Protein AF-A0A841H442-F1 (afdb_monomer_lite)

Foldseek 3Di:
DDDDDDDDDDDDDDDDDDDDDPPPPPPPDPDPPPVPQFAFWWKWKAFQVVLDIDIATDDDPDHDYQDDPQQKHHHDLAQKHKDWAPWHADQVQQKTKIWIKIWGQWQWKKQDLVPDRNFKKKWFPDDQDFPDFDDHKDWDDFPFFDCDNHPGITIHTQRDIAHNGRMTDIDMTMMNHHPRGRMGMTIIIMGIDTNDPPRGAFWEQQQPDALELCQQVRTPVSHRAAQAHAYEYEPNNVVHANEYPEEGHYAYYRAGAPHEHEPQQYEYEYAAEYHPNDEYDHHEYEHAHQEHEYDHHYEEYEYCHAYEYPYDYDYNYHYHYNYHYHYPSDDDDDDDD

Secondary structure (DSSP, 8-state):
----------------------------------------EEEEEEETTTTEEEEEEE--TT---SB-TTSEE--BTTTEEEEEEEEEEETTTTEEEEEEEEEE-SSS-BSBSSSSB--EEEEEEEEEEEEEESS--EESS-SEEE-SSSTTEEEEEE-SPBPTT-BPPPEEEEEE--TTEEEEEEEEEEEE-BS-SS---SEEB--SS-SBTT-GGGBTTSS---TT-EEEE-GGGTTS--B-SS-EEESEEEE-TT-EEE-TT-EEEESSEEEEEEEEESSEEEE--SSEEEEEEESEEEE-SEEEEEEEEEESS-EEESSEEEE-SS-------

Structure (mmCIF, N/CA/C/O backbone):
data_AF-A0A841H442-F1
#
_entry.id   AF-A0A841H442-F1
#
loop_
_atom_site.group_PDB
_atom_site.id
_atom_site.type_symbol
_atom_site.label_atom_id
_atom_site.label_alt_id
_atom_site.label_comp_id
_atom_site.label_asym_id
_atom_site.label_entity_id
_atom_site.label_seq_id
_atom_site.pdbx_PDB_ins_code
_atom_site.Cartn_x
_atom_site.Cartn_y
_atom_site.Cartn_z
_atom_site.occupancy
_atom_site.B_iso_or_equiv
_atom_site.auth_seq_id
_atom_site.auth_comp_id
_atom_site.auth_asym_id
_atom_site.auth_atom_id
_atom_site.pdbx_PDB_model_num
ATOM 1 N N . MET A 1 1 ? -102.321 7.351 -5.622 1.00 38.47 1 MET A N 1
ATOM 2 C CA . MET A 1 1 ? -102.990 6.807 -6.821 1.00 38.47 1 MET A CA 1
ATOM 3 C C . MET A 1 1 ? -102.137 7.145 -8.035 1.00 38.47 1 MET A C 1
ATOM 5 O O . MET A 1 1 ? -101.801 8.308 -8.175 1.00 38.47 1 MET A O 1
ATOM 9 N N . SER A 1 2 ? -101.805 6.118 -8.832 1.00 39.50 2 SER A N 1
ATOM 10 C CA . SER A 1 2 ? -101.420 6.112 -10.263 1.00 39.50 2 SER A CA 1
ATOM 11 C C . SER A 1 2 ? -100.280 7.013 -10.766 1.00 39.50 2 SER A C 1
ATOM 13 O O . SER A 1 2 ? -100.389 8.228 -10.749 1.00 39.50 2 SER A O 1
ATOM 15 N N . ASN A 1 3 ? -99.176 6.420 -11.247 1.00 35.56 3 ASN A N 1
ATOM 16 C CA . ASN A 1 3 ? -98.879 6.063 -12.664 1.00 35.56 3 ASN A CA 1
ATOM 17 C C . ASN A 1 3 ? -97.806 7.044 -13.196 1.00 35.56 3 ASN A C 1
ATOM 19 O O . ASN A 1 3 ? -97.794 8.186 -12.776 1.00 35.56 3 ASN A O 1
ATOM 23 N N . SER A 1 4 ? -96.877 6.752 -14.108 1.00 41.84 4 SER A N 1
ATOM 24 C CA . SER A 1 4 ? -96.596 5.595 -14.959 1.00 41.84 4 SER A CA 1
ATOM 25 C C . SER A 1 4 ? -95.194 5.766 -15.585 1.00 41.84 4 SER A C 1
ATOM 27 O O . SER A 1 4 ? -94.835 6.844 -16.040 1.00 41.84 4 SER A O 1
ATOM 29 N N . ILE A 1 5 ? -94.461 4.654 -15.630 1.00 50.19 5 ILE A N 1
ATOM 30 C CA . ILE A 1 5 ? -93.538 4.110 -16.652 1.00 50.19 5 ILE A CA 1
ATOM 31 C C . ILE A 1 5 ? -93.482 4.831 -18.029 1.00 50.19 5 ILE A C 1
ATOM 33 O O . ILE A 1 5 ? -94.537 5.056 -18.624 1.00 50.19 5 ILE A O 1
ATOM 37 N N . ARG A 1 6 ? -92.256 5.016 -18.581 1.00 47.97 6 ARG A N 1
ATOM 38 C CA . ARG A 1 6 ? -91.733 4.552 -19.915 1.00 47.97 6 ARG A CA 1
ATOM 39 C C . ARG A 1 6 ? -90.405 5.252 -20.289 1.00 47.97 6 ARG A C 1
ATOM 41 O O . ARG A 1 6 ? -90.356 6.467 -20.381 1.00 47.97 6 ARG A O 1
ATOM 48 N N . THR A 1 7 ? -89.271 4.539 -20.276 1.00 48.31 7 THR A N 1
ATOM 49 C CA . THR A 1 7 ? -88.497 3.976 -21.424 1.00 48.31 7 THR A CA 1
ATOM 50 C C . THR A 1 7 ? -88.058 4.940 -22.530 1.00 48.31 7 THR A C 1
ATOM 52 O O . THR A 1 7 ? -88.896 5.449 -23.266 1.00 48.31 7 THR A O 1
ATOM 55 N N . GLY A 1 8 ? -86.741 4.998 -22.770 1.00 46.81 8 GLY A N 1
ATOM 56 C CA . GLY A 1 8 ? -86.146 5.476 -24.023 1.00 46.81 8 GLY A CA 1
ATOM 57 C C . GLY A 1 8 ? -84.613 5.396 -24.033 1.00 46.81 8 GLY A C 1
ATOM 58 O O . GLY A 1 8 ? -83.953 6.192 -23.381 1.00 46.81 8 GLY A O 1
ATOM 59 N N . ARG A 1 9 ? -84.061 4.409 -24.755 1.00 48.03 9 ARG A N 1
ATOM 60 C CA . ARG A 1 9 ? -82.630 4.226 -25.075 1.00 48.03 9 ARG A CA 1
ATOM 61 C C . ARG A 1 9 ? -82.099 5.369 -25.954 1.00 48.03 9 ARG A C 1
ATOM 63 O O . ARG A 1 9 ? -82.817 5.814 -26.841 1.00 48.03 9 ARG A O 1
ATOM 70 N N . GLY A 1 10 ? -80.810 5.693 -25.839 1.00 40.66 10 GLY A N 1
ATOM 71 C CA . GLY A 1 10 ? -80.093 6.454 -26.867 1.00 40.66 10 GLY A CA 1
ATOM 72 C C . GLY A 1 10 ? -78.639 6.745 -26.504 1.00 40.66 10 GLY A C 1
ATOM 73 O O . GLY A 1 10 ? -78.378 7.520 -25.598 1.00 40.66 10 GLY A O 1
ATOM 74 N N . LEU A 1 11 ? -77.717 6.083 -27.205 1.00 42.78 11 LEU A N 1
ATOM 75 C CA . LEU A 1 11 ? -76.263 6.265 -27.182 1.00 42.78 11 LEU A CA 1
ATOM 76 C C . LEU A 1 11 ? -75.825 7.714 -27.478 1.00 42.78 11 LEU A C 1
ATOM 78 O O . LEU A 1 11 ? -76.439 8.369 -28.313 1.00 42.78 11 LEU A O 1
ATOM 82 N N . GLY A 1 12 ? -74.632 8.081 -26.989 1.00 36.72 12 GLY A N 1
ATOM 83 C CA . GLY A 1 12 ? -73.649 8.744 -27.861 1.00 36.72 12 GLY A CA 1
ATOM 84 C C . GLY A 1 12 ? -73.036 10.058 -27.378 1.00 36.72 12 GLY A C 1
ATOM 85 O O . GLY A 1 12 ? -73.536 11.121 -27.700 1.00 36.72 12 GLY A O 1
ATOM 86 N N . LEU A 1 13 ? -71.894 9.918 -26.699 1.00 40.97 13 LEU A N 1
ATOM 87 C CA . LEU A 1 13 ? -70.640 10.677 -26.840 1.00 40.97 13 LEU A CA 1
ATOM 88 C C . LEU A 1 13 ? -70.603 12.228 -26.909 1.00 40.97 13 LEU A C 1
ATOM 90 O O . LEU A 1 13 ? -71.078 12.855 -27.846 1.00 40.97 13 LEU A O 1
ATOM 94 N N . LEU A 1 14 ? -69.720 12.734 -26.033 1.00 44.50 14 LEU A N 1
ATOM 95 C CA . LEU A 1 14 ? -68.746 13.825 -26.208 1.00 44.50 14 LEU A CA 1
ATOM 96 C C . LEU A 1 14 ? -69.222 15.289 -26.128 1.00 44.50 14 LEU A C 1
ATOM 98 O O . LEU A 1 14 ? -69.780 15.836 -27.070 1.00 44.50 14 LEU A O 1
ATOM 102 N N . ALA A 1 15 ? -68.786 15.978 -25.068 1.00 43.44 15 ALA A N 1
ATOM 103 C CA . ALA A 1 15 ? -68.313 17.359 -25.168 1.00 43.44 15 ALA A CA 1
ATOM 104 C C . ALA A 1 15 ? -67.305 17.656 -24.045 1.00 43.44 15 ALA A C 1
ATOM 106 O O . ALA A 1 15 ? -67.636 17.691 -22.862 1.00 43.44 15 ALA A O 1
ATOM 107 N N . LEU A 1 16 ? -66.057 17.826 -24.473 1.00 47.78 16 LEU A N 1
ATOM 108 C CA . LEU A 1 16 ? -64.901 18.310 -23.730 1.00 47.78 16 LEU A CA 1
ATOM 109 C C . LEU A 1 16 ? -65.166 19.759 -23.275 1.00 47.78 16 LEU A C 1
ATOM 111 O O . LEU A 1 16 ? -65.460 20.608 -24.115 1.00 47.78 16 LEU A O 1
ATOM 115 N N . VAL A 1 17 ? -65.015 20.061 -21.984 1.00 53.03 17 VAL A N 1
ATOM 116 C CA . VAL A 1 17 ? -64.913 21.443 -21.485 1.00 53.03 17 VAL A CA 1
ATOM 117 C C . VAL A 1 17 ? -63.547 21.614 -20.834 1.00 53.03 17 VAL A C 1
ATOM 119 O O . VAL A 1 17 ? -63.216 20.951 -19.854 1.00 53.03 17 VAL A O 1
ATOM 122 N N . LEU A 1 18 ? -62.754 22.497 -21.442 1.00 50.50 18 LEU A N 1
ATOM 123 C CA . LEU A 1 18 ? -61.465 22.978 -20.967 1.00 50.50 18 LEU A CA 1
ATOM 124 C C . LEU A 1 18 ? -61.655 23.799 -19.686 1.00 50.50 18 LEU A C 1
ATOM 126 O O . LEU A 1 18 ? -62.231 24.884 -19.728 1.00 50.50 18 LEU A O 1
ATOM 130 N N . ALA A 1 19 ? -61.113 23.315 -18.573 1.00 53.06 19 ALA A N 1
ATOM 131 C CA . ALA A 1 19 ? -60.762 24.153 -17.436 1.00 53.06 19 ALA A CA 1
ATOM 132 C C . ALA A 1 19 ? -59.240 24.334 -17.455 1.00 53.06 19 ALA A C 1
ATOM 134 O O . ALA A 1 19 ? -58.488 23.385 -17.233 1.00 53.06 19 ALA A O 1
ATOM 135 N N . GLY A 1 20 ? -58.795 25.546 -17.787 1.00 53.94 20 GLY A N 1
ATOM 136 C CA . GLY A 1 20 ? -57.399 25.945 -17.679 1.00 53.94 20 GLY A CA 1
ATOM 137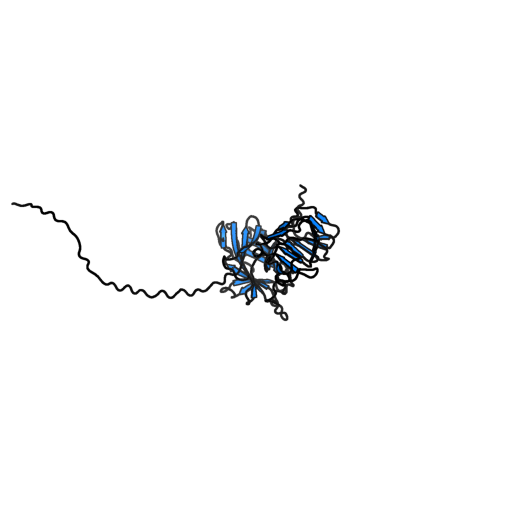 C C . GLY A 1 20 ? -56.993 26.008 -16.211 1.00 53.94 20 GLY A C 1
ATOM 138 O O . GLY A 1 20 ? -57.432 26.895 -15.485 1.00 53.94 20 GLY A O 1
ATOM 139 N N . ALA A 1 21 ? -56.155 25.067 -15.790 1.00 46.34 21 ALA A N 1
ATOM 140 C CA . ALA A 1 21 ? -55.343 25.203 -14.595 1.00 46.34 21 ALA A CA 1
ATOM 141 C C . ALA A 1 21 ? -53.936 25.597 -15.051 1.00 46.34 21 ALA A C 1
ATOM 143 O O . ALA A 1 21 ? -53.282 24.851 -15.780 1.00 46.34 21 ALA A O 1
ATOM 144 N N . CYS A 1 22 ? -53.493 26.785 -14.648 1.00 47.94 22 CYS A N 1
ATOM 145 C CA . CYS A 1 22 ? -52.101 27.191 -14.746 1.00 47.94 22 CYS A CA 1
ATOM 146 C C . CYS A 1 22 ? -51.268 26.219 -13.902 1.00 47.94 22 CYS A C 1
ATOM 148 O O . CYS A 1 22 ? -51.239 26.329 -12.679 1.00 47.94 22 CYS A O 1
ATOM 150 N N . THR A 1 23 ? -50.613 25.246 -14.532 1.00 44.91 23 THR A N 1
ATOM 151 C CA . THR A 1 23 ? -49.472 24.591 -13.901 1.00 44.91 23 THR A CA 1
ATOM 152 C C . THR A 1 23 ? -48.304 25.543 -14.063 1.00 44.91 23 THR A C 1
ATOM 154 O O . THR A 1 23 ? -47.750 25.678 -15.154 1.00 44.91 23 THR A O 1
ATOM 157 N N . ASP A 1 24 ? -47.989 26.244 -12.982 1.00 40.72 24 ASP A N 1
ATOM 158 C CA . ASP A 1 24 ? -46.757 27.003 -12.830 1.00 40.72 24 ASP A CA 1
ATOM 159 C C . ASP A 1 24 ? -45.604 25.989 -12.838 1.00 40.72 24 ASP A C 1
ATOM 161 O O . ASP A 1 24 ? -45.204 25.422 -11.821 1.00 40.72 24 ASP A O 1
ATOM 165 N N . SER A 1 25 ? -45.167 25.616 -14.039 1.00 44.09 25 SER A N 1
ATOM 166 C CA . SER A 1 25 ? -43.953 24.842 -14.234 1.00 44.09 25 SER A CA 1
ATOM 167 C C . SER A 1 25 ? -42.798 25.812 -14.066 1.00 44.09 25 SER A C 1
ATOM 169 O O . SER A 1 25 ? -42.278 26.339 -15.048 1.00 44.09 25 SER A O 1
ATOM 171 N N . SER A 1 26 ? -42.404 26.058 -12.816 1.00 47.28 26 SER A N 1
ATOM 172 C CA . SER A 1 26 ? -41.078 26.599 -12.539 1.00 47.28 26 SER A CA 1
ATOM 173 C C . SER A 1 26 ? -40.082 25.747 -13.326 1.00 47.28 26 SER A C 1
ATOM 175 O O . SER A 1 26 ? -40.067 24.526 -13.127 1.00 47.28 26 SER A O 1
ATOM 177 N N . PRO A 1 27 ? -39.286 26.320 -14.247 1.00 45.12 27 PRO A N 1
ATOM 178 C CA . PRO A 1 27 ? -38.217 25.562 -14.862 1.00 45.12 27 PRO A CA 1
ATOM 179 C C . PRO A 1 27 ? -37.335 25.074 -13.718 1.00 45.12 27 PRO A C 1
ATOM 181 O O . PRO A 1 27 ? -36.803 25.879 -12.951 1.00 45.12 27 PRO A O 1
ATOM 184 N N . LEU A 1 28 ? -37.247 23.751 -13.559 1.00 38.50 28 LEU A N 1
ATOM 185 C CA . LEU A 1 28 ? -36.226 23.138 -12.729 1.00 38.50 28 LEU A CA 1
ATOM 186 C C . LEU A 1 28 ? -34.908 23.688 -13.261 1.00 38.50 28 LEU A C 1
ATOM 188 O O . LEU A 1 28 ? -34.485 23.340 -14.365 1.00 38.50 28 LEU A O 1
ATOM 192 N N . LEU A 1 29 ? -34.302 24.606 -12.505 1.00 38.56 29 LEU A N 1
ATOM 193 C CA . LEU A 1 29 ? -32.900 24.926 -12.692 1.00 38.56 29 LEU A CA 1
ATOM 194 C C . LEU A 1 29 ? -32.177 23.576 -12.719 1.00 38.56 29 LEU A C 1
ATOM 196 O O . LEU A 1 29 ? -32.479 22.739 -11.856 1.00 38.56 29 LEU A O 1
ATOM 200 N N . PRO A 1 30 ? -31.287 23.319 -13.694 1.00 39.56 30 PRO A N 1
ATOM 201 C CA . PRO A 1 30 ? -30.420 22.163 -13.589 1.00 39.56 30 PRO A CA 1
ATOM 202 C C . PRO A 1 30 ? -29.805 22.224 -12.195 1.00 39.56 30 PRO A C 1
ATOM 204 O O . PRO A 1 30 ? -29.267 23.261 -11.791 1.00 39.56 30 PRO A O 1
ATOM 207 N N . SER A 1 31 ? -30.000 21.145 -11.430 1.00 39.16 31 SER A N 1
ATOM 208 C CA . SER A 1 31 ? -29.288 20.949 -10.174 1.00 39.16 31 SER A CA 1
ATOM 209 C C . SER A 1 31 ? -27.832 21.309 -10.458 1.00 39.16 31 SER A C 1
ATOM 211 O O . SER A 1 31 ? -27.344 20.896 -11.516 1.00 39.16 31 SER A O 1
ATOM 213 N N . PRO A 1 32 ? -27.160 22.128 -9.627 1.00 36.34 32 PRO A N 1
ATOM 214 C CA . PRO A 1 32 ? -25.740 22.324 -9.819 1.00 36.34 32 PRO A CA 1
ATOM 215 C C . PRO A 1 32 ? -25.147 20.921 -9.810 1.00 36.34 32 PRO A C 1
ATOM 217 O O . PRO A 1 32 ? -25.186 20.238 -8.787 1.00 36.34 32 PRO A O 1
ATOM 220 N N . GLU A 1 33 ? -24.672 20.471 -10.969 1.00 42.16 33 GLU A N 1
ATOM 221 C CA . GLU A 1 33 ? -23.759 19.353 -11.074 1.00 42.16 33 GLU A CA 1
ATOM 222 C C . GLU A 1 33 ? -22.501 19.812 -10.337 1.00 42.16 33 GLU A C 1
ATOM 224 O O . GLU A 1 33 ? -21.507 20.236 -10.920 1.00 42.16 33 GLU A O 1
ATOM 229 N N . GLY A 1 34 ? -22.566 19.782 -9.005 1.00 33.62 34 GLY A N 1
ATOM 230 C CA . GLY A 1 34 ? -21.415 19.547 -8.175 1.00 33.62 34 GLY A CA 1
ATOM 231 C C . GLY A 1 34 ? -20.970 18.156 -8.564 1.00 33.62 34 GLY A C 1
ATOM 232 O O . GLY A 1 34 ? -21.398 17.172 -7.963 1.00 33.62 34 GLY A O 1
ATOM 233 N N . GLY A 1 35 ? -20.185 18.084 -9.640 1.00 32.91 35 GLY A N 1
ATOM 234 C CA . GLY A 1 35 ? -19.364 16.934 -9.932 1.00 32.91 35 GLY A CA 1
ATOM 235 C C . GLY A 1 35 ? -18.554 16.706 -8.673 1.00 32.91 35 GLY A C 1
ATOM 236 O O . GLY A 1 35 ? -17.595 17.422 -8.401 1.00 32.91 35 GLY A O 1
ATOM 237 N N . THR A 1 36 ? -19.012 15.778 -7.843 1.00 37.97 36 THR A N 1
ATOM 238 C CA . THR A 1 36 ? -18.209 15.241 -6.764 1.00 37.97 36 THR A CA 1
ATOM 239 C C . THR A 1 36 ? -17.099 14.515 -7.490 1.00 37.97 36 THR A C 1
ATOM 241 O O . THR A 1 36 ? -17.289 13.404 -7.982 1.00 37.97 36 THR A O 1
ATOM 244 N N . GLU A 1 37 ? -15.975 15.208 -7.686 1.00 45.81 37 GLU A N 1
ATOM 245 C CA . GLU A 1 37 ? -14.763 14.600 -8.206 1.00 45.81 37 GLU A CA 1
ATOM 246 C C . GLU A 1 37 ? -14.450 13.429 -7.285 1.00 45.81 37 GLU A C 1
ATOM 248 O O . GLU A 1 37 ? -14.084 13.576 -6.118 1.00 45.81 37 GLU A O 1
ATOM 253 N N . SER A 1 38 ? -14.767 12.242 -7.779 1.00 56.44 38 SER A N 1
ATOM 254 C CA . SER A 1 38 ? -14.823 11.065 -6.947 1.00 56.44 38 SER A CA 1
ATOM 255 C C . SER A 1 38 ? -13.415 10.483 -6.951 1.00 56.44 38 SER A C 1
ATOM 257 O O . SER A 1 38 ? -12.970 9.920 -7.947 1.00 56.44 38 SER A O 1
ATOM 259 N N . MET A 1 39 ? -12.666 10.714 -5.875 1.00 68.25 39 MET A N 1
ATOM 260 C CA . MET A 1 39 ? -11.300 10.214 -5.720 1.00 68.25 39 MET A CA 1
ATOM 261 C C . MET A 1 39 ? -11.323 8.783 -5.182 1.00 68.25 39 MET A C 1
ATOM 263 O O . MET A 1 39 ? -12.141 8.457 -4.318 1.00 68.25 39 MET A O 1
ATOM 267 N N . ALA A 1 40 ? -10.393 7.941 -5.637 1.00 75.88 40 ALA A N 1
ATOM 268 C CA . ALA A 1 40 ? -10.200 6.599 -5.089 1.00 75.88 40 ALA A CA 1
ATOM 269 C C . ALA A 1 40 ? -9.952 6.677 -3.575 1.00 75.88 40 ALA A C 1
ATOM 271 O O . ALA A 1 40 ? -8.922 7.197 -3.160 1.00 7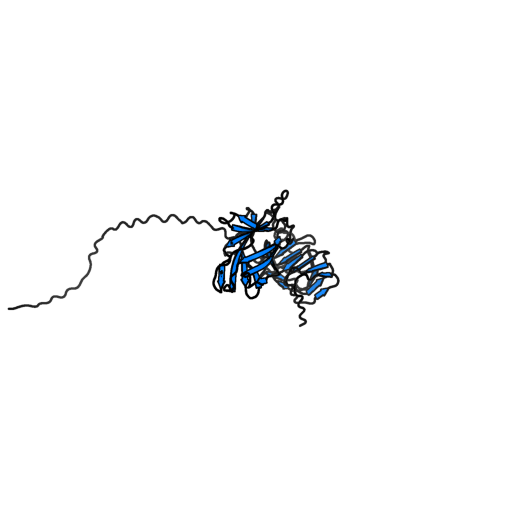5.88 40 ALA A O 1
ATOM 272 N N . ARG A 1 41 ? -10.874 6.189 -2.740 1.00 85.12 41 ARG A N 1
ATOM 273 C CA . ARG A 1 41 ? -10.746 6.252 -1.270 1.00 85.12 41 ARG A CA 1
ATOM 274 C C . ARG A 1 41 ? -10.195 4.957 -0.698 1.00 85.12 41 ARG A C 1
ATOM 276 O O . ARG A 1 41 ? -10.287 3.909 -1.341 1.00 85.12 41 ARG A O 1
ATOM 283 N N . VAL A 1 42 ? -9.657 5.028 0.517 1.00 90.62 42 VAL A N 1
ATOM 284 C CA . VAL A 1 42 ? -9.300 3.831 1.282 1.00 90.62 42 VAL A CA 1
ATOM 285 C C . VAL A 1 42 ? -10.455 3.492 2.207 1.00 90.62 42 VAL A C 1
ATOM 287 O O . VAL A 1 42 ? -10.765 4.253 3.119 1.00 90.62 42 VAL A O 1
ATOM 290 N N . GLU A 1 43 ? -11.107 2.365 1.948 1.00 94.12 43 GLU A N 1
ATOM 291 C CA . GLU A 1 43 ? -12.186 1.848 2.784 1.00 94.12 43 GLU A CA 1
ATOM 292 C C . GLU A 1 43 ? -11.642 0.721 3.651 1.00 94.12 43 GLU A C 1
ATOM 294 O O . GLU A 1 43 ? -11.029 -0.220 3.145 1.00 94.12 43 GLU A O 1
ATOM 299 N N . CYS A 1 44 ? -11.856 0.823 4.957 1.00 96.25 44 CYS A N 1
ATOM 300 C CA . CYS A 1 44 ? -11.407 -0.163 5.921 1.00 96.25 44 CYS A CA 1
ATOM 301 C C . CYS A 1 44 ? -12.608 -0.854 6.563 1.00 96.25 44 CYS A C 1
ATOM 303 O O . CYS A 1 44 ? -13.559 -0.206 7.002 1.00 96.25 44 CYS A O 1
ATOM 305 N N . THR A 1 45 ? -12.537 -2.180 6.633 1.00 97.06 45 THR A N 1
ATOM 306 C CA . THR A 1 45 ? -13.471 -3.028 7.371 1.00 97.06 45 THR A CA 1
ATOM 307 C C . THR A 1 45 ? -12.772 -3.566 8.607 1.00 97.06 45 THR A C 1
ATOM 309 O O . THR A 1 45 ? -11.659 -4.091 8.516 1.00 97.06 45 THR A O 1
ATOM 312 N N . VAL A 1 46 ? -13.433 -3.438 9.754 1.00 97.50 46 VAL A N 1
ATOM 313 C CA . VAL A 1 46 ? -12.960 -3.958 11.035 1.00 97.50 46 VAL A CA 1
ATOM 314 C C . VAL A 1 46 ? -13.933 -5.017 11.530 1.00 97.50 46 VAL A C 1
ATOM 316 O O . VAL A 1 46 ? -15.137 -4.770 11.632 1.00 97.50 46 VAL A O 1
ATOM 319 N N . ASP A 1 47 ? -13.399 -6.188 11.853 1.00 96.94 47 ASP A N 1
ATOM 320 C CA . ASP A 1 47 ? -14.107 -7.263 12.536 1.00 96.94 47 ASP A CA 1
ATOM 321 C C . ASP A 1 47 ? -13.626 -7.314 13.990 1.00 96.94 47 ASP A C 1
ATOM 323 O O . ASP A 1 47 ? -12.467 -7.625 14.284 1.00 96.94 47 ASP A O 1
ATOM 327 N N . VAL A 1 48 ? -14.531 -6.961 14.905 1.00 95.50 48 VAL A N 1
ATOM 328 C CA . VAL A 1 48 ? -14.221 -6.794 16.331 1.00 95.50 48 VAL A CA 1
ATOM 329 C C . VAL A 1 48 ? -13.885 -8.141 16.971 1.00 95.50 48 VAL A C 1
ATOM 331 O O . VAL A 1 48 ? -12.955 -8.244 17.769 1.00 95.50 48 VAL A O 1
ATOM 334 N N . ARG A 1 49 ? -14.603 -9.204 16.585 1.00 89.62 49 ARG A N 1
ATOM 335 C CA . ARG A 1 49 ? -14.480 -10.535 17.200 1.00 89.62 49 ARG A CA 1
ATOM 336 C C . ARG A 1 49 ? -13.195 -11.240 16.804 1.00 89.62 49 ARG A C 1
ATOM 338 O O . ARG A 1 49 ? -12.542 -11.843 17.648 1.00 89.62 49 ARG A O 1
ATOM 345 N N . SER A 1 50 ? -12.849 -11.181 15.524 1.00 91.44 50 SER A N 1
ATOM 346 C CA . SER A 1 50 ? -11.596 -11.734 15.010 1.00 91.44 50 SER A CA 1
ATOM 347 C C . SER A 1 50 ? -10.406 -10.801 15.231 1.00 91.44 50 SER A C 1
ATOM 349 O O . SER A 1 50 ? -9.281 -11.209 14.957 1.00 91.44 50 SER A O 1
ATOM 351 N N . SER A 1 51 ? -10.640 -9.588 15.757 1.00 93.00 51 SER A N 1
ATOM 352 C CA . SER A 1 51 ? -9.616 -8.556 15.945 1.00 93.00 51 SER A CA 1
ATOM 353 C C . SER A 1 51 ? -8.811 -8.357 14.662 1.00 93.00 51 SER A C 1
ATOM 355 O O . SER A 1 51 ? -7.590 -8.479 14.647 1.00 93.00 51 SER A O 1
ATOM 357 N N . ALA A 1 52 ? -9.516 -8.092 13.565 1.00 91.50 52 ALA A N 1
ATOM 358 C CA . ALA A 1 52 ? -8.917 -7.929 12.251 1.00 91.50 52 ALA A CA 1
ATOM 359 C C . ALA A 1 52 ? -9.363 -6.614 11.615 1.00 91.50 52 ALA A C 1
ATOM 361 O O . ALA A 1 52 ? -10.536 -6.250 11.661 1.00 91.50 52 ALA A O 1
ATOM 362 N N . MET A 1 53 ? -8.420 -5.927 10.976 1.00 93.75 53 MET A N 1
ATOM 363 C CA . MET A 1 53 ? -8.677 -4.754 10.148 1.00 93.75 53 MET A CA 1
ATOM 364 C C . MET A 1 53 ? -8.084 -4.985 8.761 1.00 93.75 53 MET A C 1
ATOM 366 O O . MET A 1 53 ? -6.951 -5.452 8.629 1.00 93.75 53 MET A O 1
ATOM 370 N N . GLN A 1 54 ? -8.862 -4.674 7.728 1.00 91.69 54 GLN A N 1
ATOM 371 C CA . GLN A 1 54 ? -8.442 -4.774 6.334 1.00 91.69 54 GLN A CA 1
ATOM 372 C C . GLN A 1 54 ? -8.890 -3.533 5.576 1.00 91.69 54 GLN A C 1
ATOM 374 O O . GLN A 1 54 ? -10.043 -3.127 5.690 1.00 91.69 54 GLN A O 1
ATOM 379 N N . CYS A 1 55 ? -7.988 -2.961 4.783 1.00 91.44 55 CYS A N 1
ATOM 380 C CA . CYS A 1 55 ? -8.262 -1.779 3.979 1.00 91.44 55 CYS A CA 1
ATOM 381 C C . CYS A 1 55 ? -8.082 -2.082 2.494 1.00 91.44 55 CYS A C 1
ATOM 383 O O . CYS A 1 55 ? -7.094 -2.704 2.089 1.00 91.44 55 CYS A O 1
ATOM 385 N N . VAL A 1 56 ? -9.023 -1.610 1.685 1.00 86.94 56 VAL A N 1
ATOM 386 C CA . VAL A 1 56 ? -9.065 -1.783 0.231 1.00 86.94 56 VAL A CA 1
ATOM 387 C C . VAL A 1 56 ? -9.251 -0.435 -0.458 1.00 86.94 56 VAL A C 1
ATOM 389 O O . VAL A 1 56 ? -9.681 0.542 0.155 1.00 86.94 56 VAL A O 1
ATOM 392 N N . THR A 1 57 ? -8.923 -0.372 -1.747 1.00 83.56 57 THR A N 1
ATOM 393 C CA . THR A 1 57 ? -9.300 0.781 -2.570 1.00 83.56 57 THR A CA 1
ATOM 394 C C . THR A 1 57 ? -10.738 0.624 -3.009 1.00 83.56 57 THR A C 1
ATOM 396 O O . THR A 1 57 ? -11.099 -0.419 -3.553 1.00 83.56 57 THR A O 1
ATOM 399 N N . VAL A 1 58 ? -11.523 1.687 -2.865 1.00 80.25 58 VAL A N 1
ATOM 400 C CA . VAL A 1 58 ? -12.808 1.813 -3.551 1.00 80.25 58 VAL A CA 1
ATOM 401 C C . VAL A 1 58 ? -12.677 2.918 -4.592 1.00 80.25 58 VAL A C 1
ATOM 403 O O . VAL A 1 58 ? -12.639 4.105 -4.256 1.00 80.25 58 VAL A O 1
ATOM 406 N N . GLU A 1 59 ? -12.555 2.513 -5.860 1.00 71.00 59 GLU A N 1
ATOM 407 C CA . GLU A 1 59 ? -12.559 3.433 -6.997 1.00 71.00 59 GLU A CA 1
ATOM 408 C C . GLU A 1 59 ? -14.009 3.683 -7.450 1.00 71.00 59 GLU A C 1
ATOM 410 O O . GLU A 1 59 ? -14.760 2.738 -7.701 1.00 71.00 59 GLU A O 1
ATOM 415 N N . PRO A 1 60 ? -14.444 4.943 -7.556 1.00 58.00 60 PRO A N 1
ATOM 416 C CA . PRO A 1 60 ? -15.711 5.281 -8.188 1.00 58.00 60 PRO A CA 1
ATOM 417 C C . PRO A 1 60 ? -15.619 5.081 -9.707 1.00 58.00 60 PRO A C 1
ATOM 419 O O . PRO A 1 60 ? -14.564 5.275 -10.306 1.00 58.00 60 PRO A O 1
ATOM 422 N N . ALA A 1 61 ? -16.742 4.749 -10.351 1.00 44.03 61 ALA A N 1
ATOM 423 C CA . ALA A 1 61 ? -16.818 4.370 -11.772 1.00 44.03 61 ALA A CA 1
ATOM 424 C C . ALA A 1 61 ? -16.294 5.424 -12.780 1.00 44.03 61 ALA A C 1
ATOM 426 O O . ALA A 1 61 ? -16.192 5.132 -13.970 1.00 44.03 61 ALA A O 1
ATOM 427 N N . GLN A 1 62 ? -15.977 6.642 -12.326 1.00 45.50 62 GLN A N 1
ATOM 428 C CA . GLN A 1 62 ? -15.435 7.746 -13.128 1.00 45.50 62 GLN A CA 1
ATOM 429 C C . GLN A 1 62 ? -14.264 8.475 -12.438 1.00 45.50 62 GLN A C 1
ATOM 431 O O . GLN A 1 62 ? -14.048 9.661 -12.687 1.00 45.50 62 GLN A O 1
ATOM 436 N N . ALA A 1 63 ? -13.520 7.805 -11.550 1.00 45.75 63 ALA A N 1
ATOM 437 C CA . ALA A 1 63 ? -12.431 8.440 -10.808 1.00 45.75 63 ALA A CA 1
ATOM 438 C C . ALA A 1 63 ? -11.387 9.086 -11.738 1.00 45.75 63 ALA A C 1
ATOM 440 O O . ALA A 1 63 ? -10.798 8.423 -12.594 1.00 45.75 63 ALA A O 1
ATOM 441 N N . ARG A 1 64 ? -11.110 10.379 -11.528 1.00 49.84 64 ARG A N 1
ATOM 442 C CA . ARG A 1 64 ? -9.813 10.962 -11.903 1.00 49.84 64 ARG A CA 1
ATOM 443 C C . ARG A 1 64 ? -8.774 10.570 -10.845 1.00 49.84 64 ARG A C 1
ATOM 445 O O . ARG A 1 64 ? -9.139 10.098 -9.771 1.00 49.84 64 ARG A O 1
ATOM 452 N N . LEU A 1 65 ? -7.495 10.719 -11.206 1.00 54.50 65 LEU A N 1
ATOM 453 C CA . LEU A 1 65 ? -6.291 10.416 -10.414 1.00 54.50 65 LEU A CA 1
ATOM 454 C C . LEU A 1 65 ? -6.540 10.493 -8.895 1.00 54.50 65 LEU A C 1
ATOM 456 O O . LEU A 1 65 ? -7.042 11.497 -8.402 1.00 54.50 65 LEU A O 1
ATOM 460 N N . GLY A 1 66 ? -6.150 9.460 -8.138 1.00 53.28 66 GLY A N 1
ATOM 461 C CA . GLY A 1 66 ? -6.311 9.407 -6.671 1.00 53.28 66 GLY A CA 1
ATOM 462 C C . GLY A 1 66 ? -5.421 10.384 -5.888 1.00 53.28 66 GLY A C 1
ATOM 463 O O . GLY A 1 66 ? -5.220 10.194 -4.694 1.00 53.28 66 GLY A O 1
ATOM 464 N N . VAL A 1 67 ? -4.895 11.400 -6.570 1.00 54.97 67 VAL A N 1
ATOM 465 C CA . VAL A 1 67 ? -4.128 12.527 -6.051 1.00 54.97 67 VAL A CA 1
ATOM 466 C C . VAL A 1 67 ? -4.724 13.767 -6.706 1.00 54.97 67 VAL A C 1
ATOM 468 O O . VAL A 1 67 ? -4.680 13.898 -7.932 1.00 54.97 67 VAL A O 1
ATOM 471 N N . THR A 1 68 ? -5.316 14.655 -5.914 1.00 63.25 68 THR A N 1
ATOM 472 C CA . THR A 1 68 ? -5.680 15.989 -6.405 1.00 63.25 68 THR A CA 1
ATOM 473 C C . THR A 1 68 ? -4.498 16.929 -6.215 1.00 63.25 68 THR A C 1
ATOM 475 O O . THR A 1 68 ? -3.694 16.738 -5.307 1.00 63.25 68 THR A O 1
ATOM 478 N N . LEU A 1 69 ? -4.424 17.984 -7.033 1.00 51.22 69 LEU A N 1
ATOM 479 C CA . LEU A 1 69 ? -3.434 19.078 -6.941 1.00 51.22 69 LEU A CA 1
ATOM 480 C C . LEU A 1 69 ? -3.484 19.857 -5.599 1.00 51.22 69 LEU A C 1
ATOM 482 O O . LEU A 1 69 ? -2.880 20.912 -5.468 1.00 51.22 69 LEU A O 1
ATOM 486 N N . ASN A 1 70 ? -4.256 19.372 -4.619 1.00 53.69 70 ASN A N 1
ATOM 487 C CA . ASN A 1 70 ? -4.524 19.993 -3.327 1.00 53.69 70 ASN A CA 1
ATOM 488 C C . ASN A 1 70 ? -4.294 19.006 -2.162 1.00 53.69 70 ASN A C 1
ATOM 490 O O . ASN A 1 70 ? -5.119 18.939 -1.256 1.00 53.69 70 ASN A O 1
ATOM 494 N N . LYS A 1 71 ? -3.178 18.260 -2.147 1.00 78.50 71 LYS A N 1
ATOM 495 C CA . LYS A 1 71 ? -2.687 17.492 -0.973 1.00 78.50 71 LYS A CA 1
ATOM 496 C C . LYS A 1 71 ? -3.479 16.241 -0.557 1.00 78.50 71 LYS A C 1
ATOM 498 O O . LYS A 1 71 ? -2.991 15.474 0.271 1.00 78.50 71 LYS A O 1
ATOM 503 N N . ILE A 1 72 ? -4.667 15.996 -1.117 1.00 86.50 72 ILE A N 1
ATOM 504 C CA . ILE A 1 72 ? -5.484 14.822 -0.776 1.00 86.50 72 ILE A CA 1
ATOM 505 C C . ILE A 1 72 ? -5.060 13.630 -1.634 1.00 86.50 72 ILE A C 1
ATOM 507 O O . ILE A 1 72 ? -5.038 13.691 -2.865 1.00 86.50 72 ILE A O 1
ATOM 511 N N . ILE A 1 73 ? -4.761 12.523 -0.970 1.00 87.19 73 ILE A N 1
ATOM 512 C CA . ILE A 1 73 ? -4.275 11.285 -1.558 1.00 87.19 73 ILE A CA 1
ATOM 513 C C . ILE A 1 73 ? -5.152 10.139 -1.058 1.00 87.19 73 ILE A C 1
ATOM 515 O O . ILE A 1 73 ? -5.416 9.988 0.134 1.00 87.19 73 ILE A O 1
ATOM 519 N N . GLY A 1 74 ? -5.606 9.303 -1.981 1.00 82.69 74 GLY A N 1
ATOM 520 C CA . GLY A 1 74 ? -6.268 8.042 -1.675 1.00 82.69 74 GLY A CA 1
ATOM 521 C C . GLY A 1 74 ? -5.676 6.897 -2.492 1.00 82.69 74 GLY A C 1
ATOM 522 O O . GLY A 1 74 ? -4.525 6.964 -2.901 1.00 82.69 74 GLY A O 1
ATOM 523 N N . GLY A 1 75 ? -6.428 5.824 -2.729 1.00 82.06 75 GLY A N 1
ATOM 524 C CA . GLY A 1 75 ? -5.955 4.684 -3.525 1.00 82.06 75 GLY A CA 1
ATOM 525 C C . GLY A 1 75 ? -4.947 3.789 -2.793 1.00 82.06 75 GLY A C 1
ATOM 526 O O . GLY A 1 75 ? -3.736 3.853 -3.031 1.00 82.06 75 GLY A O 1
ATOM 527 N N . GLN A 1 76 ? -5.479 2.898 -1.955 1.00 83.81 76 GLN A N 1
ATOM 528 C CA . GLN A 1 76 ? -4.757 1.807 -1.300 1.00 83.81 76 GLN A CA 1
ATOM 529 C C . GLN A 1 76 ? -3.972 0.958 -2.318 1.00 83.81 76 GLN A C 1
ATOM 531 O O . GLN A 1 76 ? -4.495 0.518 -3.344 1.00 83.81 76 GLN A O 1
ATOM 536 N N . ASN A 1 77 ? -2.701 0.692 -2.015 1.00 80.00 77 ASN A N 1
ATOM 537 C CA . ASN A 1 77 ? -1.751 -0.044 -2.860 1.00 80.00 77 ASN A CA 1
ATOM 538 C C . ASN A 1 77 ? -1.414 0.611 -4.216 1.00 80.00 77 ASN A C 1
ATOM 540 O O . ASN A 1 77 ? -0.720 -0.001 -5.032 1.00 80.00 77 ASN A O 1
ATOM 544 N N . ARG A 1 78 ? -1.876 1.843 -4.462 1.00 79.44 78 ARG A N 1
ATOM 545 C CA . ARG A 1 78 ? -1.604 2.594 -5.696 1.00 79.44 78 ARG A CA 1
ATOM 546 C C . ARG A 1 78 ? -0.743 3.825 -5.438 1.00 79.44 78 ARG A C 1
ATOM 548 O O . ARG A 1 78 ? 0.281 3.983 -6.091 1.00 79.44 78 ARG A O 1
ATOM 555 N N . TYR A 1 79 ? -1.159 4.666 -4.497 1.00 84.50 79 TYR A N 1
ATOM 556 C CA . TYR A 1 79 ? -0.459 5.906 -4.137 1.00 84.50 79 TYR A CA 1
ATOM 557 C C . TYR A 1 79 ? -0.006 5.887 -2.679 1.00 84.50 79 TYR A C 1
ATOM 559 O O . TYR A 1 79 ? 1.083 6.343 -2.347 1.00 84.50 79 TYR A O 1
ATOM 567 N N . ILE A 1 80 ? -0.824 5.281 -1.824 1.00 89.44 80 ILE A N 1
ATOM 568 C CA . ILE A 1 80 ? -0.519 5.028 -0.423 1.00 89.44 80 ILE A CA 1
ATOM 569 C C . ILE A 1 80 ? -0.874 3.596 -0.059 1.00 89.44 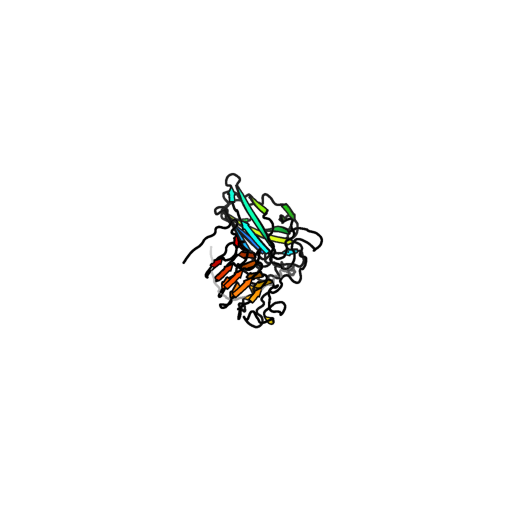80 ILE A C 1
ATOM 571 O O . ILE A 1 80 ? -1.671 2.940 -0.734 1.00 89.44 80 ILE A O 1
ATOM 575 N N . LYS A 1 81 ? -0.308 3.108 1.039 1.00 89.56 81 LYS A N 1
ATOM 576 C CA . LYS A 1 81 ? -0.766 1.879 1.683 1.00 89.56 81 LYS A CA 1
ATOM 577 C C . LYS A 1 81 ? -0.895 2.104 3.179 1.00 89.56 81 LYS A C 1
ATOM 579 O O . LYS A 1 81 ? 0.084 2.417 3.845 1.00 89.56 81 LYS A O 1
ATOM 584 N N . LEU A 1 82 ? -2.108 1.914 3.683 1.00 93.44 82 LEU A N 1
ATOM 585 C CA . LEU A 1 82 ? -2.377 1.764 5.104 1.00 93.44 82 LEU A CA 1
ATOM 586 C C . LEU A 1 82 ? -2.273 0.290 5.467 1.00 93.44 82 LEU A C 1
ATOM 588 O O . LEU A 1 82 ? -2.969 -0.545 4.882 1.00 93.44 82 LEU A O 1
ATOM 592 N N . ALA A 1 83 ? -1.398 -0.039 6.407 1.00 90.69 83 ALA A N 1
ATOM 593 C CA . ALA A 1 83 ? -1.257 -1.394 6.916 1.00 90.69 83 ALA A CA 1
ATOM 594 C C . ALA A 1 83 ? -1.560 -1.414 8.411 1.00 90.69 83 ALA A C 1
ATOM 596 O O . ALA A 1 83 ? -1.037 -0.590 9.156 1.00 90.69 83 ALA A O 1
ATOM 597 N N . SER A 1 84 ? -2.393 -2.363 8.836 1.00 92.31 84 SER A N 1
ATOM 598 C CA . SER A 1 84 ? -2.690 -2.614 10.244 1.00 92.31 84 SER A CA 1
ATOM 599 C C . SER A 1 84 ? -1.962 -3.843 10.774 1.00 92.31 84 SER A C 1
ATOM 601 O O . SER A 1 84 ? -1.825 -4.849 10.077 1.00 92.31 84 SER A O 1
ATOM 603 N N . SER A 1 85 ? -1.539 -3.784 12.032 1.00 89.75 85 SER A N 1
ATOM 604 C CA . SER A 1 85 ? -0.961 -4.906 12.771 1.00 89.75 85 SER A CA 1
ATOM 605 C C . SER A 1 85 ? -1.342 -4.845 14.252 1.00 89.75 85 SER A C 1
ATOM 607 O O . SER A 1 85 ? -1.853 -3.837 14.742 1.00 89.75 85 SER A O 1
ATOM 609 N N . GLY A 1 86 ? -1.128 -5.947 14.980 1.00 90.00 86 GLY A N 1
ATOM 610 C CA . GLY A 1 86 ? -1.354 -5.992 16.430 1.00 90.00 86 GLY A CA 1
ATOM 611 C C . GLY A 1 86 ? -2.783 -5.640 16.862 1.00 90.00 86 GLY A C 1
ATOM 612 O O . GLY A 1 86 ? -2.974 -5.147 17.975 1.00 90.00 86 GLY A O 1
ATOM 613 N N . THR A 1 87 ? -3.767 -5.839 15.979 1.00 94.69 87 THR A N 1
ATOM 614 C CA . THR A 1 87 ? -5.167 -5.527 16.259 1.00 94.69 87 THR A CA 1
ATOM 615 C C . THR A 1 87 ? -5.666 -6.389 17.418 1.00 94.69 87 THR A C 1
ATOM 617 O O . THR A 1 87 ? -5.479 -7.606 17.425 1.00 94.69 87 THR A O 1
ATOM 620 N N . ARG A 1 88 ? -6.279 -5.756 18.420 1.00 96.38 88 ARG A N 1
ATOM 621 C CA . ARG A 1 88 ? -6.777 -6.412 19.634 1.00 96.38 88 ARG A CA 1
ATOM 622 C C . ARG A 1 88 ? -8.025 -5.713 20.158 1.00 96.38 88 ARG A C 1
ATOM 624 O O . ARG A 1 88 ? -8.112 -4.485 20.100 1.00 96.38 88 ARG A O 1
ATOM 631 N N . TYR A 1 89 ? -8.948 -6.492 20.708 1.00 97.50 89 TYR A N 1
ATOM 632 C CA . TYR A 1 89 ? -10.146 -5.998 21.380 1.00 97.50 89 TYR A CA 1
ATOM 633 C C . TYR A 1 89 ? -10.111 -6.325 22.875 1.00 97.50 89 TYR A C 1
ATOM 635 O O . TYR A 1 89 ? -9.852 -7.468 23.253 1.00 97.50 89 TYR A O 1
ATOM 643 N N . ASP A 1 90 ? -10.381 -5.328 23.716 1.00 96.88 90 ASP A N 1
ATOM 644 C CA . ASP A 1 90 ? -10.554 -5.497 25.157 1.00 96.88 90 ASP A CA 1
ATOM 645 C C . ASP A 1 90 ? -12.045 -5.376 25.524 1.00 96.88 90 ASP A C 1
ATOM 647 O O . ASP A 1 90 ? -12.590 -4.271 25.500 1.00 96.88 90 ASP A O 1
ATOM 651 N N . PRO A 1 91 ? -12.724 -6.479 25.896 1.00 94.00 91 PRO A N 1
ATOM 652 C CA . PRO A 1 91 ? -14.144 -6.449 26.237 1.00 94.00 91 PRO A CA 1
ATOM 653 C C . PRO A 1 91 ? -14.439 -5.757 27.576 1.00 94.00 91 PRO A C 1
ATOM 655 O O . PRO A 1 91 ? -15.595 -5.452 27.847 1.00 94.00 91 PRO A O 1
ATOM 658 N N . GLY A 1 92 ? -13.436 -5.538 28.435 1.00 95.50 92 GLY A N 1
ATOM 659 C CA . GLY A 1 92 ? -13.616 -4.841 29.710 1.00 95.50 92 GLY A CA 1
ATOM 660 C C . GLY A 1 92 ? -13.685 -3.323 29.552 1.00 95.50 92 GLY A C 1
ATOM 661 O O . GLY A 1 92 ? -14.392 -2.661 30.308 1.00 95.50 92 GLY A O 1
ATOM 662 N N . THR A 1 93 ? -12.964 -2.783 28.567 1.00 96.31 93 THR A N 1
ATOM 663 C CA . THR A 1 93 ? -12.952 -1.348 28.235 1.00 96.31 93 THR A CA 1
ATOM 664 C C . THR A 1 93 ? -13.733 -1.017 26.964 1.00 96.31 93 THR A C 1
ATOM 666 O O . THR A 1 93 ? -13.933 0.156 26.666 1.00 96.31 93 THR A O 1
ATOM 669 N N . GLU A 1 94 ? -14.173 -2.039 26.226 1.00 97.31 94 GLU A N 1
ATOM 670 C CA . GLU A 1 94 ? -14.807 -1.935 24.907 1.00 97.31 94 GLU A CA 1
ATOM 671 C C . GLU A 1 94 ? -13.939 -1.179 23.882 1.00 97.31 94 GLU A C 1
ATOM 673 O O . GLU A 1 94 ? -14.442 -0.546 22.955 1.00 97.31 94 GLU A O 1
ATOM 678 N N . ILE A 1 95 ? -12.611 -1.271 24.026 1.00 97.94 95 ILE A N 1
ATOM 679 C CA . ILE A 1 95 ? -11.648 -0.641 23.120 1.00 97.94 95 ILE A CA 1
ATOM 680 C C . ILE A 1 95 ? -11.096 -1.663 22.132 1.00 97.94 95 ILE A C 1
ATOM 682 O O . ILE A 1 95 ? -10.460 -2.652 22.507 1.00 97.94 95 ILE A O 1
ATOM 686 N N . LEU A 1 96 ? -11.267 -1.372 20.842 1.00 98.19 96 LEU A N 1
ATOM 687 C CA . LEU A 1 96 ? -10.484 -1.990 19.779 1.00 98.19 96 LEU A CA 1
ATOM 688 C C . LEU A 1 96 ? -9.278 -1.106 19.482 1.00 98.19 96 LEU A C 1
ATOM 690 O O . LEU A 1 96 ? -9.422 0.086 19.227 1.00 98.19 96 LEU A O 1
ATOM 694 N N . SER A 1 97 ? -8.086 -1.690 19.491 1.00 98.00 97 SER A N 1
ATOM 695 C CA . SER A 1 97 ? -6.841 -0.988 19.176 1.00 98.00 97 SER A CA 1
ATOM 696 C C . SER A 1 97 ? -6.089 -1.697 18.064 1.00 98.00 97 SER A C 1
ATOM 698 O O . SER A 1 97 ? -6.124 -2.922 17.967 1.00 98.00 97 SER A O 1
ATOM 700 N N . THR A 1 98 ? -5.420 -0.932 17.210 1.00 97.56 98 THR A N 1
ATOM 701 C CA . THR A 1 98 ? -4.605 -1.460 16.117 1.00 97.56 98 THR A CA 1
ATOM 702 C C . THR A 1 98 ? -3.459 -0.512 15.811 1.00 97.56 98 THR A C 1
ATOM 704 O O . THR A 1 98 ? -3.626 0.702 15.818 1.00 97.56 98 THR A O 1
ATOM 707 N N . ASN A 1 99 ? -2.294 -1.068 15.514 1.00 96.38 99 ASN A N 1
ATOM 708 C CA . ASN A 1 99 ? -1.157 -0.313 15.014 1.00 96.38 99 ASN A CA 1
ATOM 709 C C . ASN A 1 99 ? -1.353 -0.074 13.522 1.00 96.38 99 ASN A C 1
ATOM 711 O O . ASN A 1 99 ? -1.656 -1.025 12.806 1.00 96.38 99 ASN A O 1
ATOM 715 N N . VAL A 1 100 ? -1.216 1.165 13.060 1.00 96.50 100 VAL A N 1
ATOM 716 C CA . VAL A 1 100 ? -1.394 1.544 11.656 1.00 96.50 100 VAL A CA 1
ATOM 717 C C . VAL A 1 100 ? -0.169 2.294 11.169 1.00 96.50 100 VAL A C 1
ATOM 719 O O . VAL A 1 100 ? 0.247 3.279 11.782 1.00 96.50 100 VAL A O 1
ATOM 722 N N . THR A 1 101 ? 0.378 1.861 10.038 1.00 95.56 101 THR A N 1
ATOM 723 C CA . THR A 1 101 ? 1.434 2.570 9.308 1.00 95.56 101 THR A CA 1
ATOM 724 C C . THR A 1 101 ? 0.911 3.114 7.985 1.00 95.56 101 THR A C 1
ATOM 726 O O . THR A 1 101 ? -0.011 2.557 7.384 1.00 95.56 101 THR A O 1
ATOM 729 N N . VAL A 1 102 ? 1.533 4.196 7.524 1.00 95.69 102 VAL A N 1
ATOM 730 C CA . VAL A 1 102 ? 1.366 4.768 6.190 1.00 95.69 102 VAL A CA 1
ATOM 731 C C . VAL A 1 102 ? 2.617 4.454 5.386 1.00 95.69 102 VAL A C 1
ATOM 733 O O . VAL A 1 102 ? 3.731 4.699 5.835 1.00 95.69 102 VAL A O 1
ATOM 736 N N . GLN A 1 103 ? 2.447 3.935 4.180 1.00 92.12 103 GLN A N 1
ATOM 737 C CA . GLN A 1 103 ? 3.530 3.804 3.218 1.00 92.12 103 GLN A CA 1
ATOM 738 C C . GLN A 1 103 ? 3.289 4.735 2.038 1.00 92.12 103 GLN A C 1
ATOM 740 O O . GLN A 1 103 ? 2.216 4.709 1.427 1.00 92.12 103 GLN A O 1
ATOM 745 N N . ASN A 1 104 ? 4.311 5.512 1.700 1.00 91.12 104 ASN A N 1
ATOM 746 C CA . ASN A 1 104 ? 4.332 6.353 0.515 1.00 91.12 104 ASN A CA 1
ATOM 747 C C . ASN A 1 104 ? 4.624 5.484 -0.715 1.00 91.12 104 ASN A C 1
ATOM 749 O O . ASN A 1 104 ? 5.722 4.975 -0.826 1.00 91.12 104 ASN A O 1
ATOM 753 N N . LEU A 1 105 ? 3.691 5.282 -1.647 1.00 86.62 105 LEU A N 1
ATOM 754 C CA . LEU A 1 105 ? 3.960 4.506 -2.875 1.00 86.62 105 LEU A CA 1
ATOM 755 C C . LEU A 1 105 ? 4.309 5.394 -4.080 1.00 86.62 105 LEU A C 1
ATOM 757 O O . LEU A 1 105 ? 4.318 4.923 -5.220 1.00 86.62 105 LEU A O 1
ATOM 761 N N . LEU A 1 106 ? 4.577 6.674 -3.830 1.00 86.25 106 LEU A N 1
ATOM 762 C CA . LEU A 1 106 ? 4.920 7.670 -4.833 1.00 86.25 106 LEU A CA 1
ATOM 763 C C . LEU A 1 106 ? 6.436 7.819 -4.961 1.00 86.25 106 LEU A C 1
ATOM 765 O O . LEU A 1 106 ? 7.204 7.476 -4.069 1.00 86.25 106 LEU A O 1
ATOM 769 N N . GLN A 1 107 ? 6.852 8.424 -6.069 1.00 84.75 107 GLN A N 1
ATOM 770 C CA . GLN A 1 107 ? 8.219 8.899 -6.305 1.00 84.75 107 GLN A CA 1
ATOM 771 C C . GLN A 1 107 ? 8.512 10.296 -5.741 1.00 84.75 107 GLN A C 1
ATOM 773 O O . GLN A 1 107 ? 9.618 10.810 -5.892 1.00 84.75 107 GLN A O 1
ATOM 778 N N . SER A 1 108 ? 7.534 10.905 -5.082 1.00 86.88 108 SER A N 1
ATOM 779 C CA . SER A 1 108 ? 7.691 12.170 -4.374 1.00 86.88 108 SER A CA 1
ATOM 780 C C . SER A 1 108 ? 7.887 11.908 -2.890 1.00 86.88 108 SER A C 1
ATOM 782 O O . SER A 1 108 ? 7.278 10.982 -2.360 1.00 86.88 108 SER A O 1
ATOM 784 N N . GLN A 1 109 ? 8.656 12.757 -2.202 1.00 91.62 109 GLN A N 1
ATOM 785 C CA . GLN A 1 109 ? 8.576 12.799 -0.740 1.00 91.62 109 GLN A CA 1
ATOM 786 C C . GLN A 1 109 ? 7.160 13.207 -0.330 1.00 91.62 109 GLN A C 1
ATOM 788 O O . GLN A 1 109 ? 6.510 13.976 -1.046 1.00 91.62 109 GLN A O 1
ATOM 793 N N . MET A 1 110 ? 6.701 12.677 0.798 1.00 93.50 110 MET A N 1
ATOM 794 C CA . MET A 1 110 ? 5.368 12.902 1.343 1.00 93.50 110 MET A CA 1
ATOM 795 C C . MET A 1 110 ? 5.465 13.486 2.751 1.00 93.50 110 MET A C 1
ATOM 797 O O . MET A 1 110 ? 6.251 13.019 3.568 1.00 93.50 110 MET A O 1
ATOM 801 N N . GLY A 1 111 ? 4.656 14.505 3.031 1.00 94.25 111 GLY A N 1
ATOM 802 C CA . GLY A 1 111 ? 4.632 15.212 4.312 1.00 94.25 111 GLY A CA 1
ATOM 803 C C . GLY A 1 111 ? 5.562 16.427 4.390 1.00 94.25 111 GLY A C 1
ATOM 804 O O . GLY A 1 111 ? 5.867 16.886 5.489 1.00 94.25 111 GLY A O 1
ATOM 805 N N . THR A 1 112 ? 6.025 16.958 3.253 1.00 92.88 112 THR A N 1
ATOM 806 C CA . THR A 1 112 ? 6.856 18.175 3.177 1.00 92.88 112 THR A CA 1
ATOM 807 C C . THR A 1 112 ? 6.661 18.911 1.850 1.00 92.88 112 THR A C 1
ATOM 809 O O . THR A 1 112 ? 6.395 18.279 0.828 1.00 92.88 112 THR A O 1
ATOM 812 N N . ASP A 1 113 ? 6.836 20.235 1.859 1.00 87.88 113 ASP A N 1
ATOM 813 C CA . ASP A 1 113 ? 6.929 21.080 0.654 1.00 87.88 113 ASP A CA 1
ATOM 814 C C . ASP A 1 113 ? 8.359 21.124 0.062 1.00 87.88 113 ASP A C 1
ATOM 816 O O . ASP A 1 113 ? 8.640 21.851 -0.890 1.00 87.88 113 ASP A O 1
ATOM 820 N N . GLY A 1 114 ? 9.280 20.344 0.639 1.00 88.50 114 GLY A N 1
ATOM 821 C CA . GLY A 1 114 ? 10.704 20.307 0.294 1.00 88.50 114 GLY A CA 1
ATOM 822 C C . GLY A 1 114 ? 11.569 21.183 1.201 1.00 88.50 114 GLY A C 1
ATOM 823 O O . GLY A 1 114 ? 12.795 21.104 1.138 1.00 88.50 114 GLY A O 1
ATOM 824 N N . VAL A 1 115 ? 10.948 21.981 2.069 1.00 89.94 115 VAL A N 1
ATOM 825 C CA . VAL A 1 115 ? 11.616 22.862 3.033 1.00 89.94 115 VAL A CA 1
ATOM 826 C C . VAL A 1 115 ? 11.093 22.613 4.449 1.00 89.94 115 VAL A C 1
ATOM 828 O O . VAL A 1 115 ? 11.881 22.475 5.384 1.00 89.94 115 VAL A O 1
ATOM 831 N N . THR A 1 116 ? 9.776 22.518 4.607 1.00 91.62 116 THR A N 1
ATOM 832 C CA . THR A 1 116 ? 9.068 22.452 5.883 1.00 91.62 116 THR A CA 1
ATOM 833 C C . THR A 1 116 ? 8.376 21.099 6.040 1.00 91.62 116 THR A C 1
ATOM 835 O O . THR A 1 116 ? 7.440 20.795 5.297 1.00 91.62 116 THR A O 1
ATOM 838 N N . PRO A 1 117 ? 8.777 20.285 7.031 1.00 93.81 117 PRO A N 1
ATOM 839 C CA . PRO A 1 117 ? 8.013 19.107 7.418 1.00 93.81 117 PRO A CA 1
ATOM 840 C C . PRO A 1 117 ? 6.628 19.514 7.944 1.00 93.81 117 PRO A C 1
ATOM 842 O O . PRO A 1 117 ? 6.528 20.229 8.940 1.00 93.81 117 PRO A O 1
ATOM 845 N N . GLU A 1 118 ? 5.567 19.046 7.291 1.00 91.81 118 GLU A N 1
ATOM 846 C CA . GLU A 1 118 ? 4.170 19.229 7.725 1.00 91.81 118 GLU A CA 1
ATOM 847 C C . GLU A 1 118 ? 3.545 17.934 8.261 1.00 91.81 118 GLU A C 1
ATOM 849 O O . GLU A 1 118 ? 2.510 17.969 8.932 1.00 91.81 118 GLU A O 1
ATOM 854 N N . GLY A 1 119 ? 4.186 16.795 7.992 1.00 94.81 119 GLY A N 1
ATOM 855 C CA . GLY A 1 119 ? 3.680 15.479 8.345 1.00 94.81 119 GLY A CA 1
ATOM 856 C C . GLY A 1 119 ? 2.532 15.029 7.446 1.00 94.81 119 GLY A C 1
ATOM 857 O O . GLY A 1 119 ? 2.204 15.641 6.429 1.00 94.81 119 GLY A O 1
ATOM 858 N N . ILE A 1 120 ? 1.933 13.908 7.826 1.00 96.31 120 ILE A N 1
ATOM 859 C CA . ILE A 1 120 ? 0.916 13.207 7.047 1.00 96.31 120 ILE A CA 1
ATOM 860 C C . ILE A 1 120 ? -0.307 13.010 7.938 1.00 96.31 120 ILE A C 1
ATOM 862 O O . ILE A 1 120 ? -0.208 12.429 9.021 1.00 96.31 120 ILE A O 1
ATOM 866 N N . LYS A 1 121 ? -1.473 13.482 7.496 1.00 96.38 121 LYS A N 1
ATOM 867 C CA . LYS A 1 121 ? -2.732 13.335 8.233 1.00 96.38 121 LYS A CA 1
ATOM 868 C C . LYS A 1 121 ? -3.603 12.292 7.560 1.00 96.38 121 LYS A C 1
ATOM 870 O O . LYS A 1 121 ? -4.006 12.471 6.417 1.00 96.38 121 LYS A O 1
ATOM 875 N N . VAL A 1 122 ? -3.948 11.231 8.275 1.00 96.75 122 VAL A N 1
ATOM 876 C CA . VAL A 1 122 ? -4.959 10.274 7.812 1.00 96.75 122 VAL A CA 1
ATOM 877 C C . VAL A 1 122 ? -6.287 10.675 8.432 1.00 96.75 122 VAL A C 1
ATOM 879 O O . VAL A 1 122 ? -6.452 10.540 9.644 1.00 96.75 122 VAL A O 1
ATOM 882 N N . PHE A 1 123 ? -7.199 11.217 7.628 1.00 95.25 123 PHE A N 1
ATOM 883 C CA . PHE A 1 123 ? -8.456 11.794 8.104 1.00 95.25 123 PHE A CA 1
ATOM 884 C C . PHE A 1 123 ? -9.668 10.989 7.641 1.00 95.25 123 PHE A C 1
ATOM 886 O O . PHE A 1 123 ? -9.695 10.439 6.536 1.00 95.25 123 PHE A O 1
ATOM 893 N N . PHE A 1 124 ? -10.686 10.929 8.496 1.00 94.69 124 PHE A N 1
ATOM 894 C CA . PHE A 1 124 ? -11.898 10.155 8.256 1.00 94.69 124 PHE A CA 1
ATOM 895 C C . PHE A 1 124 ? -12.896 10.973 7.434 1.00 94.69 124 PHE A C 1
ATOM 897 O O . PHE A 1 124 ? -13.284 12.084 7.797 1.00 94.69 124 PHE A O 1
ATOM 904 N N . VAL A 1 125 ? -13.316 10.423 6.294 1.00 91.06 125 VAL A N 1
ATOM 905 C CA . VAL A 1 125 ? -14.339 11.039 5.429 1.00 91.06 125 VAL A CA 1
ATOM 906 C C . VAL A 1 125 ? -15.725 10.454 5.626 1.00 91.06 125 VAL A C 1
ATOM 908 O O . VAL A 1 125 ? -16.714 11.085 5.267 1.00 91.06 125 VAL A O 1
ATOM 911 N N . SER A 1 126 ? -15.809 9.258 6.203 1.00 91.56 126 SER A N 1
ATOM 912 C CA . SER A 1 126 ? -17.074 8.633 6.578 1.00 91.56 126 SER A CA 1
ATOM 913 C C . SER A 1 126 ? -16.856 7.545 7.623 1.00 91.56 126 SER A C 1
ATOM 915 O O . SER A 1 126 ? -15.835 6.851 7.578 1.00 91.56 126 SER A O 1
ATOM 917 N N . GLY A 1 127 ? -17.867 7.310 8.459 1.00 89.38 127 GLY A N 1
ATOM 918 C CA . GLY A 1 127 ? -17.797 6.340 9.550 1.00 89.38 127 GLY A CA 1
ATOM 919 C C . GLY A 1 127 ? -16.890 6.811 10.697 1.00 89.38 127 GLY A C 1
ATOM 920 O O . GLY A 1 127 ? -16.424 7.948 10.659 1.00 89.38 127 GLY A O 1
ATOM 921 N N . PRO A 1 128 ? -16.633 5.961 11.706 1.00 96.56 128 PRO A N 1
ATOM 922 C CA . PRO A 1 128 ? -17.011 4.545 11.796 1.00 96.56 128 PRO A CA 1
ATOM 923 C C . PRO A 1 128 ? -18.525 4.277 11.773 1.00 96.56 128 PRO A C 1
ATOM 925 O O . PRO A 1 128 ? -19.288 4.880 12.518 1.00 96.56 128 PRO A O 1
ATOM 928 N N . ALA A 1 129 ? -18.975 3.364 10.911 1.00 97.25 129 ALA A N 1
ATOM 929 C CA . ALA A 1 129 ? -20.378 2.968 10.784 1.00 97.25 129 ALA A CA 1
ATOM 930 C C . ALA A 1 129 ? -20.531 1.458 10.997 1.00 97.25 129 ALA A C 1
ATOM 932 O O . ALA A 1 129 ? -19.870 0.662 10.331 1.00 97.25 129 ALA A O 1
ATOM 933 N N . VAL A 1 130 ? -21.404 1.059 11.925 1.00 97.88 130 VAL A N 1
ATOM 934 C CA . VAL A 1 130 ? -21.672 -0.355 12.230 1.00 97.88 130 VAL A CA 1
ATOM 935 C C . VAL A 1 130 ? -22.371 -1.018 11.044 1.00 97.88 130 VAL A C 1
ATOM 937 O O . VAL A 1 130 ? -23.421 -0.559 10.601 1.00 97.88 130 VAL A O 1
ATOM 940 N N . THR A 1 131 ? -21.800 -2.114 10.547 1.00 97.31 131 THR A N 1
ATOM 941 C CA . THR A 1 131 ? -22.352 -2.907 9.434 1.00 97.31 131 THR A CA 1
ATOM 942 C C . THR A 1 131 ? -22.966 -4.225 9.899 1.00 97.31 131 THR A C 1
ATOM 944 O O . THR A 1 131 ? -23.791 -4.800 9.192 1.00 97.31 131 THR A O 1
ATOM 947 N N . SER A 1 132 ? -22.607 -4.696 11.097 1.00 97.56 132 SER A N 1
ATOM 948 C CA . SER A 1 132 ? -23.220 -5.854 11.752 1.00 97.56 132 SER A CA 1
ATOM 949 C C . SER A 1 132 ? -23.142 -5.734 13.273 1.00 97.56 132 SER A C 1
ATOM 951 O O . SER A 1 132 ? -22.126 -5.306 13.828 1.00 97.56 132 SER A O 1
ATOM 953 N N . GLY A 1 133 ? -24.202 -6.166 13.956 1.00 96.69 133 GLY A N 1
ATOM 954 C CA . GLY A 1 133 ? -24.397 -5.953 15.390 1.00 96.69 133 GLY A CA 1
ATOM 955 C C . GLY A 1 133 ? -25.197 -4.683 15.685 1.00 96.69 133 GLY A C 1
ATOM 956 O O . GLY A 1 133 ? -25.909 -4.171 14.823 1.00 96.69 133 GLY A O 1
ATOM 957 N N . THR A 1 134 ? -25.103 -4.189 16.917 1.00 96.81 134 THR A N 1
ATOM 958 C CA . THR A 1 134 ? -25.798 -2.974 17.371 1.00 96.81 134 THR A CA 1
ATOM 959 C C . THR A 1 134 ? -24.864 -2.079 18.176 1.00 96.81 134 THR A C 1
ATOM 961 O O . THR A 1 134 ? -23.904 -2.560 18.774 1.00 96.81 134 THR A O 1
ATOM 964 N N . GLY A 1 135 ? -25.154 -0.778 18.209 1.00 96.56 135 GLY A N 1
ATOM 965 C CA . GLY A 1 135 ? -24.365 0.223 18.929 1.00 96.56 135 GLY A CA 1
ATOM 966 C C . GLY A 1 135 ? -23.812 1.301 18.002 1.00 96.56 135 GLY A C 1
ATOM 967 O O . GLY A 1 135 ? -24.182 1.387 16.831 1.00 96.56 135 GLY A O 1
ATOM 968 N N . THR A 1 136 ? -22.928 2.126 18.547 1.00 97.38 136 THR A N 1
ATOM 969 C CA . THR A 1 136 ? -22.212 3.189 17.834 1.00 97.38 136 THR A CA 1
ATOM 970 C C . THR A 1 136 ? -20.724 3.012 18.068 1.00 97.38 136 THR A C 1
ATOM 972 O O . THR A 1 136 ? -20.331 2.630 19.166 1.00 97.38 136 THR A O 1
ATOM 975 N N . VAL A 1 137 ? -19.912 3.292 17.052 1.00 98.12 137 VAL A N 1
ATOM 976 C CA . VAL A 1 137 ? -18.451 3.253 17.156 1.00 98.12 137 VAL A CA 1
ATOM 977 C C . VAL A 1 137 ? -17.923 4.674 17.016 1.00 98.12 137 VAL A C 1
ATOM 979 O O . VAL A 1 137 ? -18.371 5.399 16.128 1.00 98.12 137 VAL A O 1
ATOM 982 N N . SER A 1 138 ? -16.978 5.063 17.866 1.00 97.44 138 SER A N 1
ATOM 983 C CA . SER A 1 138 ? -16.295 6.360 17.799 1.00 97.44 138 SER A CA 1
ATOM 984 C C . SER A 1 138 ? -14.782 6.187 17.847 1.00 97.44 138 SER A C 1
ATOM 986 O O . SER A 1 138 ? -14.271 5.162 18.305 1.00 97.44 138 SER A O 1
ATOM 988 N N . ILE A 1 139 ? -14.057 7.186 17.352 1.00 97.88 139 ILE A N 1
ATOM 989 C CA . ILE A 1 139 ? -12.598 7.239 17.445 1.00 97.88 139 ILE A CA 1
ATOM 990 C C . ILE A 1 139 ? -12.249 7.769 18.836 1.00 97.88 139 ILE A C 1
ATOM 992 O O . ILE A 1 139 ? -12.799 8.768 19.281 1.00 97.88 139 ILE A O 1
ATOM 996 N N . GLU A 1 140 ? -11.368 7.073 19.550 1.00 97.50 140 GLU A N 1
ATOM 997 C CA . GLU A 1 140 ? -11.082 7.378 20.959 1.00 97.50 140 GLU A CA 1
ATOM 998 C C . GLU A 1 140 ? -9.876 8.314 21.118 1.00 97.50 140 GLU A C 1
ATOM 1000 O O . GLU A 1 140 ? -9.802 9.100 22.059 1.00 97.50 140 GLU A O 1
ATOM 1005 N N . ASN A 1 141 ? -8.896 8.228 20.215 1.00 97.44 141 ASN A N 1
ATOM 1006 C CA . ASN A 1 141 ? -7.623 8.940 20.341 1.00 97.44 141 ASN A CA 1
ATOM 1007 C C . ASN A 1 141 ? -7.189 9.689 19.066 1.00 97.44 141 ASN A C 1
ATOM 1009 O O . ASN A 1 141 ? -6.026 9.560 18.666 1.00 97.44 141 ASN A O 1
ATOM 1013 N N . PRO A 1 142 ? -8.067 10.474 18.414 1.00 97.19 142 PRO A N 1
ATOM 1014 C CA . PRO A 1 142 ? -7.643 11.268 17.269 1.00 97.19 142 PRO A CA 1
ATOM 1015 C C . PRO A 1 142 ? -6.568 12.280 17.693 1.00 97.19 142 PRO A C 1
ATOM 1017 O O . PRO A 1 142 ? -6.566 12.792 18.814 1.00 97.19 142 PRO A O 1
ATOM 1020 N N . ALA A 1 143 ? -5.656 12.608 16.780 1.00 97.12 143 ALA A N 1
ATOM 1021 C CA . ALA A 1 143 ? -4.667 13.661 17.006 1.00 97.12 143 ALA A CA 1
ATOM 1022 C C . ALA A 1 143 ? -5.307 15.063 16.990 1.00 97.12 143 ALA A C 1
ATOM 1024 O O . ALA A 1 143 ? -4.772 15.999 17.580 1.00 97.12 143 ALA A O 1
ATOM 1025 N N . GLY A 1 144 ? -6.442 15.207 16.304 1.00 96.12 144 GLY A N 1
ATOM 1026 C CA . GLY A 1 144 ? -7.220 16.436 16.222 1.00 96.12 144 GLY A CA 1
ATOM 1027 C C . GLY A 1 144 ? -8.342 16.326 15.192 1.00 96.12 144 GLY A C 1
ATOM 1028 O O . GLY A 1 144 ? -8.636 15.236 14.695 1.00 96.12 144 GLY A O 1
ATOM 1029 N N . THR A 1 145 ? -8.938 17.469 14.851 1.00 95.06 145 THR A N 1
ATOM 1030 C CA . THR A 1 145 ? -9.942 17.598 13.787 1.00 95.06 145 THR A CA 1
ATOM 1031 C C . THR A 1 145 ? -9.475 18.555 12.687 1.00 95.06 145 THR A C 1
ATOM 1033 O O . THR A 1 145 ? -8.648 19.439 12.914 1.00 95.06 145 THR A O 1
ATOM 1036 N N . THR A 1 146 ? -9.980 18.372 11.469 1.00 89.69 146 THR A N 1
ATOM 1037 C CA . THR A 1 146 ? -9.657 19.191 10.293 1.00 89.69 146 THR A CA 1
ATOM 1038 C C . THR A 1 146 ? -10.907 19.492 9.461 1.00 89.69 146 THR A C 1
ATOM 1040 O O . THR A 1 146 ? -11.980 18.957 9.722 1.00 89.69 146 THR A O 1
ATOM 1043 N N . THR A 1 147 ? -10.792 20.381 8.472 1.00 86.50 147 THR A N 1
ATOM 1044 C CA . THR A 1 147 ? -11.917 20.831 7.627 1.00 86.50 147 THR A CA 1
ATOM 1045 C C . THR A 1 147 ? -11.630 20.692 6.129 1.00 86.50 147 THR A C 1
ATOM 1047 O O . THR A 1 147 ? -11.869 21.604 5.344 1.00 86.50 147 THR A O 1
ATOM 1050 N N . ILE A 1 148 ? -11.059 19.554 5.727 1.00 81.75 148 ILE A N 1
ATOM 1051 C CA . ILE A 1 148 ? -10.521 19.352 4.370 1.00 81.75 148 ILE A CA 1
ATOM 1052 C C . ILE A 1 148 ? -11.619 18.967 3.378 1.00 81.75 148 ILE A C 1
ATOM 1054 O O . ILE A 1 148 ? -11.762 19.579 2.325 1.00 81.75 148 ILE A O 1
ATOM 1058 N N . TYR A 1 149 ? -12.384 17.933 3.716 1.00 79.25 149 TYR A N 1
ATOM 1059 C CA . TYR A 1 149 ? -13.446 17.367 2.884 1.00 79.25 149 TYR A CA 1
ATOM 1060 C C . TYR A 1 149 ? -14.839 17.618 3.482 1.00 79.25 149 TYR A C 1
ATOM 1062 O O . TYR A 1 149 ? -15.842 17.617 2.775 1.00 79.25 149 TYR A O 1
ATOM 1070 N N . GLY A 1 150 ? -14.903 17.870 4.789 1.00 82.12 150 GLY A N 1
ATOM 1071 C CA . GLY A 1 150 ? -16.107 18.224 5.531 1.00 82.12 150 GLY A CA 1
ATOM 1072 C C . GLY A 1 150 ? -15.744 18.891 6.858 1.00 82.12 150 GLY A C 1
ATOM 1073 O O . GLY A 1 150 ? -14.562 18.991 7.180 1.00 82.12 150 GLY A O 1
ATOM 1074 N N . PRO A 1 151 ? -16.723 19.382 7.629 1.00 85.12 151 PRO A N 1
ATOM 1075 C CA . PRO A 1 151 ? -16.456 19.962 8.939 1.00 85.12 151 PRO A CA 1
ATOM 1076 C C . PRO A 1 151 ? -15.959 18.903 9.941 1.00 85.12 151 PRO A C 1
ATOM 1078 O O . PRO A 1 151 ? -16.398 17.758 9.893 1.00 85.12 151 PRO A O 1
ATOM 1081 N N . GLU A 1 152 ? -15.074 19.316 10.855 1.00 90.62 152 GLU A N 1
ATOM 1082 C CA . GLU A 1 152 ? -14.673 18.580 12.072 1.00 90.62 152 GLU A CA 1
ATOM 1083 C C . GLU A 1 152 ? -14.229 17.118 11.862 1.00 90.62 152 GLU A C 1
ATOM 1085 O O . GLU A 1 152 ? -14.497 16.240 12.676 1.00 90.62 152 GLU A O 1
ATOM 1090 N N . GLN A 1 153 ? -13.502 16.844 10.782 1.00 93.69 153 GLN A N 1
ATOM 1091 C CA . GLN A 1 153 ? -13.024 15.500 10.465 1.00 93.69 153 GLN A CA 1
ATOM 1092 C C . GLN A 1 153 ? -11.866 15.097 11.368 1.00 93.69 153 GLN A C 1
ATOM 1094 O O . GLN A 1 153 ? -10.799 15.709 11.325 1.00 93.69 153 GLN A O 1
ATOM 1099 N N . GLU A 1 154 ? -12.054 14.046 12.152 1.00 97.25 154 GLU A N 1
ATOM 1100 C CA . GLU A 1 154 ? -11.005 13.472 12.989 1.00 97.25 154 GLU A CA 1
ATOM 1101 C C . GLU A 1 154 ? -9.853 12.921 12.136 1.00 97.25 154 GLU A C 1
ATOM 1103 O O . GLU A 1 154 ? -10.065 12.395 11.036 1.00 97.25 154 GLU A O 1
ATOM 1108 N N . TYR A 1 155 ? -8.617 13.045 12.627 1.00 97.06 155 TYR A N 1
ATOM 1109 C CA . TYR A 1 155 ? -7.437 12.523 11.939 1.00 97.06 155 TYR A CA 1
ATOM 1110 C C . TYR A 1 155 ? -6.379 11.963 12.891 1.00 97.06 155 TYR A C 1
ATOM 1112 O O . TYR A 1 155 ? -6.266 12.375 14.046 1.00 97.06 155 TYR A O 1
ATOM 1120 N N . PHE A 1 156 ? -5.546 11.064 12.366 1.00 98.25 156 PHE A N 1
ATOM 1121 C CA . PHE A 1 156 ? -4.287 10.640 12.981 1.00 98.25 156 PHE A CA 1
ATOM 1122 C C . PHE A 1 156 ? -3.106 11.319 12.284 1.00 98.25 156 PHE A C 1
ATOM 1124 O O . PHE A 1 156 ? -3.069 11.391 11.054 1.00 98.25 156 PHE A O 1
ATOM 1131 N N . LEU A 1 157 ? -2.149 11.825 13.069 1.00 97.56 157 LEU A N 1
ATOM 1132 C CA . LEU A 1 157 ? -0.955 12.507 12.566 1.00 97.56 157 LEU A CA 1
ATOM 1133 C C . LEU A 1 157 ? 0.259 11.578 12.578 1.00 97.56 157 LEU A C 1
ATOM 1135 O O . LEU A 1 157 ? 0.653 11.068 13.626 1.00 97.56 157 LEU A O 1
ATOM 1139 N N . TYR A 1 158 ? 0.909 11.454 11.431 1.00 97.81 158 TYR A N 1
ATOM 1140 C CA . TYR A 1 158 ? 2.231 10.862 11.282 1.00 97.81 158 TYR A CA 1
ATOM 1141 C C . TYR A 1 158 ? 3.216 12.011 11.090 1.00 97.81 158 TYR A C 1
ATOM 1143 O O . TYR A 1 158 ? 3.286 12.619 10.022 1.00 97.81 158 TYR A O 1
ATOM 1151 N N . ASN A 1 159 ? 3.900 12.383 12.173 1.00 96.00 159 ASN A N 1
ATOM 1152 C CA . ASN A 1 159 ? 4.757 13.567 12.217 1.00 96.00 159 ASN A CA 1
ATOM 1153 C C . ASN A 1 159 ? 6.158 13.268 11.663 1.00 96.00 159 ASN A C 1
ATOM 1155 O O . ASN A 1 159 ? 7.156 13.346 12.378 1.00 96.00 159 ASN A O 1
ATOM 1159 N N . GLU A 1 160 ? 6.207 12.868 10.398 1.00 95.81 160 GLU A N 1
ATOM 1160 C CA . GLU A 1 160 ? 7.427 12.517 9.683 1.00 95.81 160 GLU A CA 1
ATOM 1161 C C . GLU A 1 160 ? 7.303 12.848 8.194 1.00 95.81 160 GLU A C 1
ATOM 1163 O O . GLU A 1 160 ? 6.206 13.049 7.669 1.00 95.81 160 GLU A O 1
ATOM 1168 N N . VAL A 1 161 ? 8.452 12.912 7.526 1.00 95.62 161 VAL A N 1
ATOM 1169 C CA . VAL A 1 161 ? 8.536 12.973 6.068 1.00 95.62 161 VAL A CA 1
ATOM 1170 C C . VAL A 1 161 ? 8.841 11.568 5.587 1.00 95.62 161 VAL A C 1
ATOM 1172 O O . VAL A 1 161 ? 9.795 10.969 6.071 1.00 95.62 161 VAL A O 1
ATOM 1175 N N . LEU A 1 162 ? 8.044 11.063 4.651 1.00 94.19 162 LEU A N 1
ATOM 1176 C CA . LEU A 1 162 ? 8.293 9.773 4.024 1.00 94.19 162 LEU A CA 1
ATOM 1177 C C . LEU A 1 162 ? 8.974 9.983 2.684 1.00 94.19 162 LEU A C 1
ATOM 1179 O O . LEU A 1 162 ? 8.379 10.540 1.754 1.00 94.19 162 LEU A O 1
ATOM 1183 N N . ASP A 1 163 ? 10.191 9.470 2.564 1.00 90.81 163 ASP A N 1
ATOM 1184 C CA . ASP A 1 163 ? 10.825 9.279 1.271 1.00 90.81 163 ASP A CA 1
ATOM 1185 C C . ASP A 1 163 ? 9.986 8.340 0.387 1.00 90.81 163 ASP A C 1
ATOM 1187 O O . ASP A 1 163 ? 9.103 7.616 0.875 1.00 90.81 163 ASP A O 1
ATOM 1191 N N . PRO A 1 164 ? 10.219 8.336 -0.938 1.00 86.06 164 PRO A N 1
ATOM 1192 C CA . PRO A 1 164 ? 9.599 7.363 -1.823 1.00 86.06 164 PRO A CA 1
ATOM 1193 C C . PRO A 1 164 ? 9.693 5.942 -1.255 1.00 86.06 164 PRO A C 1
ATOM 1195 O O . PRO A 1 164 ? 10.788 5.432 -1.009 1.00 86.06 164 PRO A O 1
ATOM 1198 N N . TYR A 1 165 ? 8.544 5.282 -1.077 1.00 80.38 165 TYR A N 1
ATOM 1199 C CA . TYR A 1 165 ? 8.431 3.886 -0.615 1.00 80.38 165 TYR A CA 1
ATOM 1200 C C . TYR A 1 165 ? 8.802 3.631 0.841 1.00 80.38 165 TYR A C 1
ATOM 1202 O O . TYR A 1 165 ? 8.776 2.480 1.306 1.00 80.38 165 TYR A O 1
ATOM 1210 N N . GLU A 1 166 ? 9.065 4.697 1.586 1.00 86.62 166 GLU A N 1
ATOM 1211 C CA . GLU A 1 166 ? 9.237 4.641 3.021 1.00 86.62 166 GLU A CA 1
ATOM 1212 C C . GLU A 1 166 ? 7.918 4.316 3.732 1.00 86.62 166 GLU A C 1
ATOM 1214 O O . GLU A 1 166 ? 6.820 4.619 3.256 1.00 86.62 166 GLU A O 1
ATOM 1219 N N . ILE A 1 167 ? 8.055 3.635 4.871 1.00 89.12 167 ILE A N 1
ATOM 1220 C CA . ILE A 1 167 ? 6.951 3.328 5.773 1.00 89.12 167 ILE A CA 1
ATOM 1221 C C . ILE A 1 167 ? 7.139 4.178 7.014 1.00 89.12 167 ILE A C 1
ATOM 1223 O O . ILE A 1 167 ? 8.228 4.195 7.584 1.00 89.12 167 ILE A O 1
ATOM 1227 N N . SER A 1 168 ? 6.051 4.808 7.420 1.00 95.06 168 SER A N 1
ATOM 1228 C CA . SER A 1 168 ? 5.936 5.591 8.633 1.00 95.06 168 SER A CA 1
ATOM 1229 C C . SER A 1 168 ? 6.253 4.778 9.886 1.00 95.06 168 SER A C 1
ATOM 1231 O O . SER A 1 168 ? 6.130 3.547 9.921 1.00 95.06 168 SER A O 1
ATOM 1233 N N . GLN A 1 169 ? 6.544 5.482 10.973 1.00 92.69 169 GLN A N 1
ATOM 1234 C CA . GLN A 1 169 ? 6.376 4.911 12.299 1.00 92.69 169 GLN A CA 1
ATOM 1235 C C . GLN A 1 169 ? 4.920 4.478 12.507 1.00 92.69 169 GLN A C 1
ATOM 1237 O O . GLN A 1 169 ? 3.975 5.021 11.924 1.00 92.69 169 GLN A O 1
ATOM 1242 N N . SER A 1 170 ? 4.738 3.453 13.335 1.00 94.25 170 SER A N 1
ATOM 1243 C CA . SER A 1 170 ? 3.408 2.953 13.670 1.00 94.25 170 SER A CA 1
ATOM 1244 C C . SER A 1 170 ? 2.691 3.913 14.614 1.00 94.25 170 SER A C 1
ATOM 1246 O O . SER A 1 170 ? 3.245 4.284 15.646 1.00 94.25 170 SER A O 1
ATOM 1248 N N . GLN A 1 171 ? 1.432 4.228 14.308 1.00 97.25 171 GLN A N 1
ATOM 1249 C CA . GLN A 1 171 ? 0.520 4.923 15.216 1.00 97.25 171 GLN A CA 1
ATOM 1250 C C . GLN A 1 171 ? -0.556 3.969 15.726 1.00 97.25 171 GLN A C 1
ATOM 1252 O O . GLN A 1 171 ? -1.146 3.225 14.946 1.00 97.25 171 GLN A O 1
ATOM 1257 N N . GLU A 1 172 ? -0.836 3.993 17.027 1.00 97.62 172 GLU A N 1
ATOM 1258 C CA . GLU A 1 172 ? -1.928 3.198 17.592 1.00 97.62 172 GLU A CA 1
ATOM 1259 C C . GLU A 1 172 ? -3.257 3.932 17.409 1.00 97.62 172 GLU A C 1
ATOM 1261 O O . GLU A 1 172 ? -3.469 5.015 17.954 1.00 97.62 172 GLU A O 1
ATOM 1266 N N . TRP A 1 173 ? -4.171 3.324 16.664 1.00 98.25 173 TRP A N 1
ATOM 1267 C CA . TRP A 1 173 ? -5.539 3.795 16.505 1.00 98.25 173 TRP A CA 1
ATOM 1268 C C . TRP A 1 173 ? -6.438 3.055 17.485 1.00 98.25 173 TRP A C 1
ATOM 1270 O O . TRP A 1 173 ? -6.356 1.828 17.592 1.00 98.25 173 TRP A O 1
ATOM 1280 N N . ARG A 1 174 ? -7.299 3.788 18.192 1.00 98.38 174 ARG A N 1
ATOM 1281 C CA . ARG A 1 174 ? -8.253 3.241 19.156 1.00 98.38 174 ARG A CA 1
ATOM 1282 C C . ARG A 1 174 ? -9.671 3.639 18.790 1.00 98.38 174 ARG A C 1
ATOM 1284 O O . ARG A 1 174 ? -9.949 4.793 18.469 1.00 98.38 174 ARG A O 1
ATOM 1291 N N . PHE A 1 175 ? -10.560 2.666 18.893 1.00 98.38 175 PHE A N 1
ATOM 1292 C CA . PHE A 1 175 ? -11.982 2.823 18.659 1.00 98.38 175 PHE A CA 1
ATOM 1293 C C . PHE A 1 175 ? -12.738 2.370 19.900 1.00 98.38 175 PHE A C 1
ATOM 1295 O O . PHE A 1 175 ? -12.482 1.274 20.406 1.00 98.38 175 PHE A O 1
ATOM 1302 N N . ASN A 1 176 ? -13.687 3.185 20.347 1.00 98.06 176 ASN A N 1
ATOM 1303 C CA . ASN A 1 176 ? -14.705 2.740 21.284 1.00 98.06 176 ASN A CA 1
ATOM 1304 C C . ASN A 1 176 ? -15.739 1.934 20.496 1.00 98.06 176 ASN A C 1
ATOM 1306 O O . ASN A 1 176 ? -16.433 2.478 19.635 1.00 98.06 176 ASN A O 1
ATOM 1310 N N . ALA A 1 177 ? -15.771 0.625 20.724 1.00 97.75 177 ALA A N 1
ATOM 1311 C CA . ALA A 1 177 ? -16.611 -0.315 20.003 1.00 97.75 177 ALA A CA 1
ATOM 1312 C C . ALA A 1 177 ? -17.324 -1.232 21.010 1.00 97.75 177 ALA A C 1
ATOM 1314 O O . ALA A 1 177 ? -16.719 -2.199 21.492 1.00 97.75 177 ALA A O 1
ATOM 1315 N N . PRO A 1 178 ? -18.610 -0.966 21.311 1.00 97.50 178 PRO A N 1
ATOM 1316 C CA . PRO A 1 178 ? -19.381 -1.786 22.232 1.00 97.50 178 PRO A CA 1
ATOM 1317 C C . PRO A 1 178 ? -19.346 -3.262 21.851 1.00 97.50 178 PRO A C 1
ATOM 1319 O O . PRO A 1 178 ? -19.344 -3.611 20.669 1.00 97.50 178 PRO A O 1
ATOM 1322 N N . SER A 1 179 ? -19.398 -4.141 22.845 1.00 96.00 179 SER A N 1
ATOM 1323 C CA . SER A 1 179 ? -19.338 -5.599 22.651 1.00 96.00 179 SER A CA 1
ATOM 1324 C C . SER A 1 179 ? -20.479 -6.170 21.789 1.00 96.00 179 SER A C 1
ATOM 1326 O O . SER A 1 179 ? -20.379 -7.281 21.259 1.00 96.00 179 SER A O 1
ATOM 1328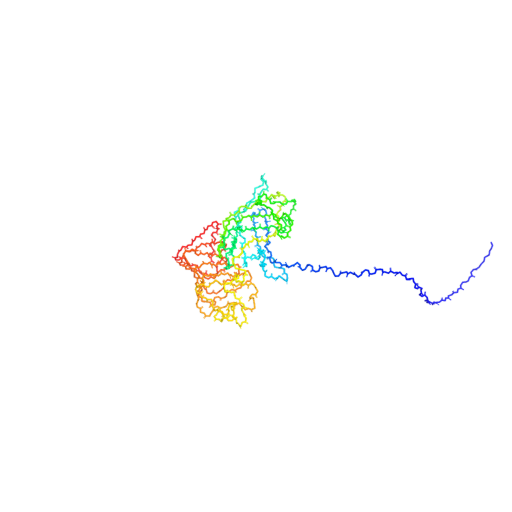 N N . SER A 1 180 ? -21.559 -5.406 21.598 1.00 96.81 180 SER A N 1
ATOM 1329 C CA . SER A 1 180 ? -22.656 -5.720 20.678 1.00 96.81 180 SER A CA 1
ATOM 1330 C C . SER A 1 180 ? -22.337 -5.454 19.200 1.00 96.81 180 SER A C 1
ATOM 1332 O O . SER A 1 180 ? -23.052 -5.957 18.326 1.00 96.81 180 SER A O 1
ATOM 1334 N N . VAL A 1 181 ? -21.278 -4.701 18.893 1.00 98.19 181 VAL A N 1
ATOM 1335 C CA . VAL A 1 181 ? -20.792 -4.461 17.529 1.00 98.19 181 VAL A CA 1
ATOM 1336 C C . VAL A 1 181 ? -19.971 -5.663 17.072 1.00 98.19 181 VAL A C 1
ATOM 1338 O O . VAL A 1 181 ? -19.049 -6.105 17.750 1.00 98.19 181 VAL A O 1
ATOM 1341 N N . SER A 1 182 ? -20.301 -6.211 15.903 1.00 97.31 182 SER A N 1
ATOM 1342 C CA . SER A 1 182 ? -19.535 -7.316 15.308 1.00 97.31 182 SER A CA 1
ATOM 1343 C C . SER A 1 182 ? -18.586 -6.817 14.223 1.00 97.31 182 SER A C 1
ATOM 1345 O O . SER A 1 182 ? -17.407 -7.165 14.237 1.00 97.31 182 SER A O 1
ATOM 1347 N N . THR A 1 183 ? -19.082 -5.972 13.317 1.00 98.06 183 THR A N 1
ATOM 1348 C CA . THR A 1 183 ? -18.277 -5.365 12.251 1.00 98.06 183 THR A CA 1
ATOM 1349 C C . THR A 1 183 ? -18.663 -3.908 12.044 1.00 98.06 183 THR A C 1
ATOM 1351 O O . THR A 1 183 ? -19.831 -3.531 12.178 1.00 98.06 183 THR A O 1
ATOM 1354 N N . PHE A 1 184 ? -17.687 -3.089 11.669 1.00 98.31 184 PHE A N 1
ATOM 1355 C CA . PHE A 1 184 ? -17.913 -1.714 11.241 1.00 98.31 184 PHE A CA 1
ATOM 1356 C C . PHE A 1 184 ? -16.973 -1.341 10.096 1.00 98.31 184 PHE A C 1
ATOM 1358 O O . PHE A 1 184 ? -15.950 -1.990 9.866 1.00 98.31 184 PHE A O 1
ATOM 1365 N N . THR A 1 185 ? -17.336 -0.293 9.366 1.00 97.94 185 THR A N 1
ATOM 1366 C CA . THR A 1 185 ? -16.563 0.225 8.235 1.00 97.94 185 THR A CA 1
ATOM 1367 C C . THR A 1 185 ? -16.332 1.718 8.371 1.00 97.94 185 THR A C 1
ATOM 1369 O O . THR A 1 185 ? -17.168 2.441 8.916 1.00 97.94 185 THR A O 1
ATOM 1372 N N . PHE A 1 186 ? -15.225 2.196 7.824 1.00 96.62 186 PHE A N 1
ATOM 1373 C CA . PHE A 1 186 ? -14.946 3.619 7.670 1.00 96.62 186 PHE A CA 1
ATOM 1374 C C . PHE A 1 186 ? -14.159 3.862 6.386 1.00 96.62 186 PHE A C 1
ATOM 1376 O O . PHE A 1 186 ? -13.583 2.938 5.812 1.00 96.62 186 PHE A O 1
ATOM 1383 N N . SER A 1 187 ? -14.133 5.110 5.931 1.00 93.88 187 SER A N 1
ATOM 1384 C CA . SER A 1 187 ? -13.290 5.523 4.810 1.00 93.88 187 SER A CA 1
ATOM 1385 C C . SER A 1 187 ? -12.392 6.677 5.216 1.00 93.88 187 SER A C 1
ATOM 1387 O O . SER A 1 187 ? -12.821 7.576 5.943 1.00 93.88 187 SER A O 1
ATOM 1389 N N . VAL A 1 188 ? -11.168 6.661 4.700 1.00 94.81 188 VAL A N 1
ATOM 1390 C CA . VAL A 1 188 ? -10.158 7.692 4.939 1.00 94.81 188 VAL A CA 1
ATOM 1391 C C . VAL A 1 188 ? -9.544 8.192 3.636 1.00 94.81 188 VAL A C 1
ATOM 1393 O O . VAL A 1 188 ? -9.512 7.488 2.619 1.00 94.81 188 VAL A O 1
ATOM 1396 N N . TYR A 1 189 ? -9.005 9.403 3.715 1.00 92.81 189 TYR A N 1
ATOM 1397 C CA . TYR A 1 189 ? -7.988 9.913 2.805 1.00 92.81 189 TYR A CA 1
ATOM 1398 C C . TYR A 1 189 ? -6.752 10.328 3.603 1.00 92.81 189 TYR A C 1
ATOM 1400 O O . TYR A 1 189 ? -6.770 10.421 4.833 1.00 92.81 189 TYR A O 1
ATOM 1408 N N . VAL A 1 190 ? -5.675 10.581 2.875 1.00 93.50 190 VAL A N 1
ATOM 1409 C CA . VAL A 1 190 ? -4.438 11.146 3.391 1.00 93.50 190 VAL A CA 1
ATOM 1410 C C . VAL A 1 190 ? -4.330 12.591 2.925 1.00 93.50 190 VAL A C 1
ATOM 1412 O O . VAL A 1 190 ? -4.478 12.857 1.741 1.00 93.50 190 VAL A O 1
ATOM 1415 N N . ASP A 1 191 ? -4.081 13.518 3.841 1.00 92.75 191 ASP A N 1
ATOM 1416 C CA . ASP A 1 191 ? -3.649 14.885 3.550 1.00 92.75 191 ASP A CA 1
ATOM 1417 C C . ASP A 1 191 ? -2.149 14.982 3.817 1.00 92.75 191 ASP A C 1
ATOM 1419 O O . ASP A 1 191 ? -1.697 14.812 4.954 1.00 92.75 191 ASP A O 1
ATOM 1423 N N . ALA A 1 192 ? -1.379 15.192 2.755 1.00 92.75 192 ALA A N 1
ATOM 1424 C CA . ALA A 1 192 ? 0.062 15.344 2.831 1.00 92.75 192 ALA A CA 1
ATOM 1425 C C . ALA A 1 192 ? 0.591 16.182 1.668 1.00 92.75 192 ALA A C 1
ATOM 1427 O O . ALA A 1 192 ? 0.169 16.027 0.522 1.00 92.75 192 ALA A O 1
ATOM 1428 N N . GLN A 1 193 ? 1.577 17.032 1.956 1.00 91.06 193 GLN A N 1
ATOM 1429 C CA . GLN A 1 193 ? 2.326 17.725 0.910 1.00 91.06 193 GLN A CA 1
ATOM 1430 C C . GLN A 1 193 ? 3.223 16.759 0.141 1.00 91.06 193 GLN A C 1
ATOM 1432 O O . GLN A 1 193 ? 3.787 15.831 0.729 1.00 91.06 193 GLN A O 1
ATOM 1437 N N . LEU A 1 194 ? 3.375 17.015 -1.156 1.00 89.69 194 LEU A N 1
ATOM 1438 C CA . LEU A 1 194 ? 4.286 16.299 -2.034 1.00 89.69 194 LEU A CA 1
ATOM 1439 C C . LEU A 1 194 ? 5.315 17.276 -2.604 1.00 89.69 194 LEU A C 1
ATOM 1441 O O . LEU A 1 194 ? 4.956 18.332 -3.116 1.00 89.69 194 LEU A O 1
ATOM 1445 N N . THR A 1 195 ? 6.593 16.900 -2.592 1.00 88.44 195 THR A N 1
ATOM 1446 C CA . THR A 1 195 ? 7.648 17.692 -3.246 1.00 88.44 195 THR A CA 1
ATOM 1447 C C . THR A 1 195 ? 7.529 17.717 -4.771 1.00 88.44 195 THR A C 1
ATOM 1449 O O . THR A 1 195 ? 8.046 18.630 -5.416 1.00 88.44 195 THR A O 1
ATOM 1452 N N . ASN A 1 196 ? 6.848 16.737 -5.373 1.00 81.12 196 ASN A N 1
ATOM 1453 C CA . ASN A 1 196 ? 6.549 16.704 -6.799 1.00 81.12 196 ASN A CA 1
ATOM 1454 C C . ASN A 1 196 ? 5.189 16.053 -7.090 1.00 81.12 196 ASN A C 1
ATOM 1456 O O . ASN A 1 196 ? 5.022 14.842 -6.974 1.00 81.12 196 ASN A O 1
ATOM 1460 N N . GLU A 1 197 ? 4.241 16.850 -7.575 1.00 75.62 197 GLU A N 1
ATOM 1461 C CA . GLU A 1 197 ? 2.886 16.388 -7.906 1.00 75.62 197 GLU A CA 1
ATOM 1462 C C . GLU A 1 197 ? 2.717 15.955 -9.373 1.00 75.62 197 GLU A C 1
ATOM 1464 O O . GLU A 1 197 ? 1.700 15.375 -9.747 1.00 75.62 197 GLU A O 1
ATOM 1469 N N . THR A 1 198 ? 3.708 16.219 -10.230 1.00 72.50 198 THR A N 1
ATOM 1470 C CA . THR A 1 198 ? 3.592 16.022 -11.690 1.00 72.50 198 THR A CA 1
ATOM 1471 C C . THR A 1 198 ? 4.192 14.710 -12.188 1.00 72.50 198 THR A C 1
ATOM 1473 O O . THR A 1 198 ? 3.757 14.188 -13.211 1.00 72.50 198 THR A O 1
ATOM 1476 N N . ASN A 1 199 ? 5.155 14.144 -11.456 1.00 73.38 199 ASN A N 1
ATOM 1477 C CA . ASN A 1 199 ? 5.824 12.885 -11.792 1.00 73.38 199 ASN A CA 1
ATOM 1478 C C . ASN A 1 199 ? 5.730 11.904 -10.621 1.00 73.38 199 ASN A C 1
ATOM 1480 O O . ASN A 1 199 ? 6.720 11.570 -9.976 1.00 73.38 199 ASN A O 1
ATOM 1484 N N . LEU A 1 200 ? 4.508 11.446 -10.355 1.00 79.44 200 LEU A N 1
ATOM 1485 C CA . LEU A 1 200 ? 4.194 10.565 -9.226 1.00 79.44 200 LEU A CA 1
ATOM 1486 C C . LEU A 1 200 ? 4.807 9.160 -9.343 1.00 79.44 200 LEU A C 1
ATOM 1488 O O . LEU A 1 200 ? 4.965 8.477 -8.332 1.00 79.44 200 LEU A O 1
ATOM 1492 N N . PHE A 1 201 ? 5.171 8.743 -10.558 1.00 82.31 201 PHE A N 1
ATOM 1493 C CA . PHE A 1 201 ? 5.798 7.455 -10.849 1.00 82.31 201 PHE A CA 1
ATOM 1494 C C . PHE A 1 201 ? 7.018 7.644 -11.751 1.00 82.31 201 PHE A C 1
ATOM 1496 O O . PHE A 1 201 ? 7.021 8.505 -12.635 1.00 82.31 201 PHE A O 1
ATOM 1503 N N . ASP A 1 202 ? 8.035 6.800 -11.573 1.00 84.81 202 ASP A N 1
ATOM 1504 C CA . ASP A 1 202 ? 9.215 6.826 -12.433 1.00 84.81 202 ASP A CA 1
ATOM 1505 C C . ASP A 1 202 ? 8.984 6.086 -13.740 1.00 84.81 202 ASP A C 1
ATOM 1507 O O . ASP A 1 202 ? 8.977 6.712 -14.798 1.00 84.81 202 ASP A O 1
ATOM 1511 N N . ALA A 1 203 ? 8.711 4.786 -13.669 1.00 90.56 203 ALA A N 1
ATOM 1512 C CA . ALA A 1 203 ? 8.346 4.006 -14.837 1.00 90.56 203 ALA A CA 1
ATOM 1513 C C . ALA A 1 203 ? 7.033 3.262 -14.594 1.00 90.56 203 ALA A C 1
ATOM 1515 O O . ALA A 1 203 ? 6.995 2.231 -13.921 1.00 90.56 203 ALA A O 1
ATOM 1516 N N . ALA A 1 204 ? 5.942 3.789 -15.149 1.00 90.81 204 ALA A N 1
ATOM 1517 C CA . ALA A 1 204 ? 4.640 3.139 -15.094 1.00 90.81 204 ALA A CA 1
ATOM 1518 C C . ALA A 1 204 ? 4.378 2.373 -16.394 1.00 90.81 204 ALA A C 1
ATOM 1520 O O . ALA A 1 204 ? 4.551 2.920 -17.489 1.00 90.81 204 ALA A O 1
ATOM 1521 N N . TRP A 1 205 ? 3.962 1.115 -16.272 1.00 92.69 205 TRP A N 1
ATOM 1522 C CA . TRP A 1 205 ? 3.558 0.311 -17.418 1.00 92.69 205 TRP A CA 1
ATOM 1523 C C . TRP A 1 205 ? 2.237 0.839 -17.988 1.00 92.69 205 TRP A C 1
ATOM 1525 O O . TRP A 1 205 ? 1.239 0.940 -17.277 1.00 92.69 205 TRP A O 1
ATOM 1535 N N . VAL A 1 206 ? 2.235 1.175 -19.278 1.00 90.50 206 VAL A N 1
ATOM 1536 C CA . VAL A 1 206 ? 1.058 1.666 -20.015 1.00 90.50 206 VAL A CA 1
ATOM 1537 C C . VAL A 1 206 ? 0.631 0.732 -21.149 1.00 90.50 206 VAL A C 1
ATOM 1539 O O . VAL A 1 206 ? -0.458 0.907 -21.688 1.00 90.50 206 VAL A O 1
ATOM 1542 N N . GLY A 1 207 ? 1.470 -0.238 -21.540 1.00 91.19 207 GLY A N 1
ATOM 1543 C CA . GLY A 1 207 ? 1.101 -1.327 -22.458 1.00 91.19 207 GLY A CA 1
ATOM 1544 C C . GLY A 1 207 ? 0.545 -0.883 -23.820 1.00 91.19 207 GLY A C 1
ATOM 1545 O O . GLY A 1 207 ? -0.318 -1.558 -24.388 1.00 91.19 207 GLY A O 1
ATOM 1546 N N . ARG A 1 208 ? 0.987 0.270 -24.346 1.00 89.00 208 ARG A N 1
ATOM 1547 C CA . ARG A 1 208 ? 0.405 0.891 -25.553 1.00 89.00 208 ARG A CA 1
ATOM 1548 C C . ARG A 1 208 ? 0.608 0.059 -26.822 1.00 89.00 208 ARG A C 1
ATOM 1550 O O . ARG A 1 208 ? -0.283 0.015 -27.669 1.00 89.00 208 ARG A O 1
ATOM 1557 N N . VAL A 1 209 ? 1.762 -0.590 -26.971 1.00 92.75 209 VAL A N 1
ATOM 1558 C CA . VAL A 1 209 ? 2.220 -1.177 -28.243 1.00 92.75 209 VAL A CA 1
ATOM 1559 C C . VAL A 1 209 ? 2.272 -2.700 -28.211 1.00 92.75 209 VAL A C 1
ATOM 1561 O O . VAL A 1 209 ? 1.866 -3.338 -29.184 1.00 92.75 209 VAL A O 1
ATOM 1564 N N . SER A 1 210 ? 2.740 -3.301 -27.118 1.00 95.00 210 SER A N 1
ATOM 1565 C CA . SER A 1 210 ? 2.906 -4.754 -26.958 1.00 95.00 210 SER A CA 1
ATOM 1566 C C . SER A 1 210 ? 2.897 -5.164 -25.480 1.00 95.00 210 SER A C 1
ATOM 1568 O O . SER A 1 210 ? 2.710 -4.333 -24.597 1.00 95.00 210 SER A O 1
ATOM 1570 N N . ASN A 1 211 ? 3.043 -6.461 -25.214 1.00 95.56 211 ASN A N 1
ATOM 1571 C CA . ASN A 1 211 ? 3.314 -6.990 -23.879 1.00 95.56 211 ASN A CA 1
ATOM 1572 C C . ASN A 1 211 ? 4.816 -7.017 -23.542 1.00 95.56 211 ASN A C 1
ATOM 1574 O O . ASN A 1 211 ? 5.173 -7.369 -22.427 1.00 95.56 211 ASN A O 1
ATOM 1578 N N . ASP A 1 212 ? 5.702 -6.663 -24.475 1.00 97.12 212 ASP A N 1
ATOM 1579 C CA . ASP A 1 212 ? 7.149 -6.768 -24.277 1.00 97.12 212 ASP A CA 1
ATOM 1580 C C . ASP A 1 212 ? 7.657 -5.666 -23.336 1.00 97.12 212 ASP A C 1
ATOM 1582 O O . ASP A 1 212 ? 7.552 -4.471 -23.640 1.00 97.12 212 ASP A O 1
ATOM 1586 N N . TRP A 1 213 ? 8.223 -6.082 -22.199 1.00 97.12 213 TRP A N 1
ATOM 1587 C CA . TRP A 1 213 ? 8.855 -5.216 -21.201 1.00 97.12 213 TRP A CA 1
ATOM 1588 C C . TRP A 1 213 ? 9.913 -4.289 -21.813 1.00 97.12 213 TRP A C 1
ATOM 1590 O O . TRP A 1 213 ? 10.100 -3.164 -21.353 1.00 97.12 213 TRP A O 1
ATOM 1600 N N . PHE A 1 214 ? 10.600 -4.732 -22.866 1.00 97.81 214 PHE A N 1
ATOM 1601 C CA . PHE A 1 214 ? 11.740 -4.027 -23.451 1.00 97.81 214 PHE A CA 1
ATOM 1602 C C . PHE A 1 214 ? 11.377 -3.107 -24.623 1.00 97.81 214 PHE A C 1
ATOM 1604 O O . PHE A 1 214 ? 12.272 -2.606 -25.305 1.00 97.81 214 PHE A O 1
ATOM 1611 N N . VAL A 1 215 ? 10.085 -2.845 -24.843 1.00 97.25 215 VAL A N 1
ATOM 1612 C CA . VAL A 1 215 ? 9.602 -1.822 -25.782 1.00 97.25 215 VAL A CA 1
ATOM 1613 C C . VAL A 1 215 ? 9.328 -0.527 -25.019 1.00 97.25 215 VAL A C 1
ATOM 1615 O O . VAL A 1 215 ? 8.500 -0.489 -24.109 1.00 97.25 215 VAL A O 1
ATOM 1618 N N . ALA A 1 216 ? 10.030 0.545 -25.390 1.00 97.25 216 ALA A N 1
ATOM 1619 C CA . ALA A 1 216 ? 10.014 1.824 -24.683 1.00 97.25 216 ALA A CA 1
ATOM 1620 C C . ALA A 1 216 ? 8.615 2.462 -24.647 1.00 97.25 216 ALA A C 1
ATOM 1622 O O . ALA A 1 216 ? 8.193 2.975 -23.614 1.00 97.25 216 ALA A O 1
ATOM 1623 N N . GLU A 1 217 ? 7.857 2.335 -25.735 1.00 95.19 217 GLU A N 1
ATOM 1624 C CA . GLU A 1 217 ? 6.510 2.885 -25.914 1.00 95.19 217 GLU A CA 1
ATOM 1625 C C . GLU A 1 217 ? 5.462 2.250 -24.992 1.00 95.19 217 GLU A C 1
ATOM 1627 O O . GLU A 1 217 ? 4.359 2.785 -24.840 1.00 95.19 217 GLU A O 1
ATOM 1632 N N . ASN A 1 218 ? 5.789 1.125 -24.351 1.00 93.81 218 ASN A N 1
ATOM 1633 C CA . ASN A 1 218 ? 4.947 0.529 -23.321 1.00 93.81 218 ASN A CA 1
ATOM 1634 C C . ASN A 1 218 ? 5.126 1.179 -21.940 1.00 93.81 218 ASN A C 1
ATOM 1636 O O . ASN A 1 218 ? 4.393 0.815 -21.021 1.00 93.81 218 ASN A O 1
ATOM 1640 N N . TRP A 1 219 ? 6.033 2.149 -21.789 1.00 93.56 219 TRP A N 1
ATOM 1641 C CA . TRP A 1 219 ? 6.319 2.843 -20.532 1.00 93.56 219 TRP A CA 1
ATOM 1642 C C . TRP A 1 219 ? 5.908 4.313 -20.578 1.00 93.56 219 TRP A C 1
ATOM 1644 O O . TRP A 1 219 ? 6.025 4.983 -21.603 1.00 93.56 219 TRP A O 1
ATOM 1654 N N . SER A 1 220 ? 5.458 4.845 -19.440 1.00 89.44 220 SER A N 1
ATOM 1655 C CA . SER A 1 220 ? 4.935 6.214 -19.311 1.00 89.44 220 SER A CA 1
ATOM 1656 C C . SER A 1 220 ? 5.896 7.310 -19.781 1.00 89.44 220 SER A C 1
ATOM 1658 O O . SER A 1 220 ? 5.442 8.337 -20.282 1.00 89.44 220 SER A O 1
ATOM 1660 N N . LYS A 1 221 ? 7.210 7.091 -19.651 1.00 90.25 221 LYS A N 1
ATOM 1661 C CA . LYS A 1 221 ? 8.264 8.025 -20.082 1.00 90.25 221 LYS A CA 1
ATOM 1662 C C . LYS A 1 221 ? 8.857 7.705 -21.455 1.00 90.25 221 LYS A C 1
ATOM 1664 O O . LYS A 1 221 ? 9.817 8.352 -21.857 1.00 90.25 221 LYS A O 1
ATOM 1669 N N . ASN A 1 222 ? 8.306 6.723 -22.170 1.00 93.88 222 ASN A N 1
ATOM 1670 C CA . ASN A 1 222 ? 8.853 6.220 -23.428 1.00 93.88 222 ASN A CA 1
ATOM 1671 C C . ASN A 1 222 ? 10.325 5.770 -23.309 1.00 93.88 222 ASN A C 1
ATOM 1673 O O . ASN A 1 222 ? 11.150 6.043 -24.180 1.00 93.88 222 ASN A O 1
ATOM 1677 N N . VAL A 1 223 ? 10.665 5.133 -22.184 1.00 95.00 223 VAL A N 1
ATOM 1678 C CA . VAL A 1 223 ? 12.007 4.635 -21.850 1.00 95.00 223 VAL A CA 1
ATOM 1679 C C . VAL A 1 223 ? 11.855 3.309 -21.112 1.00 95.00 223 VAL A C 1
ATOM 1681 O O . VAL A 1 223 ? 11.017 3.191 -20.221 1.00 95.00 223 VAL A O 1
ATOM 1684 N N . VAL A 1 224 ? 12.670 2.318 -21.477 1.00 97.06 224 VAL A N 1
ATOM 1685 C CA . VAL A 1 224 ? 12.693 1.011 -20.805 1.00 97.06 224 VAL A CA 1
ATOM 1686 C C . VAL A 1 224 ? 13.336 1.152 -19.414 1.00 97.06 224 VAL A C 1
ATOM 1688 O O . VAL A 1 224 ? 14.426 1.721 -19.327 1.00 97.06 224 VAL A O 1
ATOM 1691 N N . PRO A 1 225 ? 12.715 0.631 -18.338 1.00 97.00 225 PRO A N 1
ATOM 1692 C CA . PRO A 1 225 ? 13.276 0.666 -16.991 1.00 97.00 225 PRO A CA 1
ATOM 1693 C C . PRO A 1 225 ? 14.629 -0.043 -16.898 1.00 97.00 225 PRO A C 1
ATOM 1695 O O . PRO A 1 225 ? 14.822 -1.104 -17.494 1.00 97.00 225 PRO A O 1
ATOM 1698 N N . GLY A 1 226 ? 15.534 0.519 -16.099 1.00 95.94 226 GLY A N 1
ATOM 1699 C CA . GLY A 1 226 ? 16.840 -0.061 -15.779 1.00 95.94 226 GLY A CA 1
ATOM 1700 C C . GLY A 1 226 ? 17.092 -0.131 -14.274 1.00 95.94 226 GLY A C 1
ATOM 1701 O O . GLY A 1 226 ? 16.176 0.022 -13.472 1.00 95.94 226 GLY A O 1
ATOM 1702 N N . GLU A 1 227 ? 18.351 -0.325 -13.878 1.00 95.19 227 GLU A N 1
ATOM 1703 C CA . GLU A 1 227 ? 18.743 -0.635 -12.490 1.00 95.19 227 GLU A CA 1
ATOM 1704 C C . GLU A 1 227 ? 18.377 0.437 -11.460 1.00 95.19 227 GLU A C 1
ATOM 1706 O O . GLU A 1 227 ? 18.177 0.120 -10.292 1.00 95.19 227 GLU A O 1
ATOM 1711 N N . SER A 1 228 ? 18.277 1.698 -11.878 1.00 91.50 228 SER A N 1
ATOM 1712 C CA . SER A 1 228 ? 17.851 2.807 -11.021 1.00 91.50 228 SER A CA 1
ATOM 1713 C C . SER A 1 228 ? 16.340 3.029 -11.027 1.00 91.50 228 SER A C 1
ATOM 1715 O O . SER A 1 228 ? 15.846 3.856 -10.264 1.00 91.50 228 SER A O 1
ATOM 1717 N N . SER A 1 229 ? 15.605 2.330 -11.894 1.00 93.50 229 SER A N 1
ATOM 1718 C CA . SER A 1 229 ? 14.197 2.612 -12.128 1.00 93.50 229 SER A CA 1
ATOM 1719 C C . SER A 1 229 ? 13.302 2.022 -11.056 1.00 93.50 229 SER A C 1
ATOM 1721 O O . SER A 1 229 ? 13.478 0.874 -10.637 1.00 93.50 229 SER A O 1
ATOM 1723 N N . ILE A 1 230 ? 12.279 2.78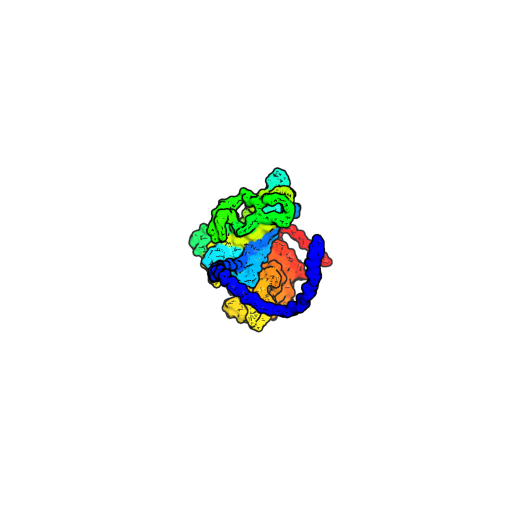5 -10.681 1.00 90.62 230 ILE A N 1
ATOM 1724 C CA . ILE A 1 230 ? 11.190 2.276 -9.851 1.00 90.62 230 ILE A CA 1
ATOM 1725 C C . ILE A 1 230 ? 9.975 2.010 -10.728 1.00 90.62 230 ILE A C 1
ATOM 1727 O O . ILE A 1 230 ? 9.382 2.919 -11.315 1.00 90.62 230 ILE A O 1
ATOM 1731 N N . VAL A 1 231 ? 9.621 0.732 -10.819 1.00 93.62 231 VAL A N 1
ATOM 1732 C CA . VAL A 1 231 ? 8.599 0.242 -11.732 1.00 93.62 231 VAL A CA 1
ATOM 1733 C C . VAL A 1 231 ? 7.258 0.116 -11.034 1.00 93.62 231 VAL A C 1
ATOM 1735 O O . VAL A 1 231 ? 7.154 -0.450 -9.948 1.00 93.62 231 VAL A O 1
ATOM 1738 N N . THR A 1 232 ? 6.212 0.602 -11.696 1.00 91.00 232 THR A N 1
ATOM 1739 C CA . THR A 1 232 ? 4.823 0.463 -11.255 1.00 91.00 232 THR A CA 1
ATOM 1740 C C . THR A 1 232 ? 3.977 -0.187 -12.352 1.00 91.00 232 THR A C 1
ATOM 1742 O O . THR A 1 232 ? 3.929 0.300 -13.481 1.00 91.00 232 THR A O 1
ATOM 1745 N N . VAL A 1 233 ? 3.273 -1.266 -12.012 1.00 91.06 233 VAL A N 1
ATOM 1746 C CA . VAL A 1 233 ? 2.262 -1.926 -12.851 1.00 91.06 233 VAL A CA 1
ATOM 1747 C C . VAL A 1 233 ? 0.907 -1.754 -12.162 1.00 91.06 233 VAL A C 1
ATOM 1749 O O . VAL A 1 233 ? 0.727 -2.225 -11.043 1.00 91.06 233 VAL A O 1
ATOM 1752 N N . LEU A 1 234 ? -0.029 -1.030 -12.780 1.00 81.75 234 LEU A N 1
ATOM 1753 C CA . LEU A 1 234 ? -1.324 -0.662 -12.183 1.00 81.75 234 LEU A CA 1
ATOM 1754 C C . LEU A 1 234 ? -2.503 -1.347 -12.888 1.00 81.75 234 LEU A C 1
ATOM 1756 O O . LEU A 1 234 ? -2.370 -1.816 -14.014 1.00 81.75 234 LEU A O 1
ATOM 1760 N N . ALA A 1 235 ? -3.657 -1.439 -12.216 1.00 69.00 235 ALA A N 1
ATOM 1761 C CA . ALA A 1 235 ? -4.846 -2.165 -12.697 1.00 69.00 235 ALA A CA 1
ATOM 1762 C C . ALA A 1 235 ? -5.387 -1.658 -14.046 1.00 69.00 235 ALA A C 1
ATOM 1764 O O . ALA A 1 235 ? -5.921 -2.434 -14.835 1.00 69.00 235 ALA A O 1
ATOM 1765 N N . ASP A 1 236 ? -5.181 -0.379 -14.354 1.00 61.22 236 ASP A N 1
ATOM 1766 C CA . ASP A 1 236 ? -5.524 0.234 -15.642 1.00 61.22 236 ASP A CA 1
ATOM 1767 C C . ASP A 1 236 ? -4.640 -0.247 -16.809 1.00 61.22 236 ASP A C 1
ATOM 1769 O O . ASP A 1 236 ? -4.976 -0.030 -17.973 1.00 61.22 236 ASP A O 1
ATOM 1773 N N . SER A 1 237 ? -3.556 -0.971 -16.527 1.00 57.44 237 SER A N 1
ATOM 1774 C CA . SER A 1 237 ? -2.669 -1.548 -17.538 1.00 57.44 237 SER A CA 1
ATOM 1775 C C . SER A 1 237 ? -3.114 -2.917 -18.086 1.00 57.44 237 SER A C 1
ATOM 1777 O O . SER A 1 237 ? -2.423 -3.516 -18.914 1.00 57.44 237 SER A O 1
ATOM 1779 N N . ALA A 1 238 ? -4.304 -3.392 -17.693 1.00 56.78 238 ALA A N 1
ATOM 1780 C CA . ALA A 1 238 ? -4.849 -4.720 -18.000 1.00 56.78 238 ALA A CA 1
ATOM 1781 C C . ALA A 1 238 ? -5.037 -5.055 -19.497 1.00 56.78 238 ALA A C 1
ATOM 1783 O O . ALA A 1 238 ? -5.365 -6.194 -19.825 1.00 56.78 238 ALA A O 1
ATOM 1784 N N . VAL A 1 239 ? -4.823 -4.114 -20.426 1.00 71.56 239 VAL A N 1
ATOM 1785 C CA . VAL A 1 239 ? -4.897 -4.408 -21.869 1.00 71.56 239 VAL A CA 1
ATOM 1786 C C . VAL A 1 239 ? -3.770 -5.351 -22.297 1.00 71.56 239 VAL A C 1
ATOM 1788 O O . VAL A 1 239 ? -3.982 -6.214 -23.148 1.00 71.56 239 VAL A O 1
ATOM 1791 N N . ARG A 1 240 ? -2.566 -5.198 -21.726 1.00 88.94 240 ARG A N 1
ATOM 1792 C CA . ARG A 1 240 ? -1.399 -6.026 -22.061 1.00 88.94 240 ARG A CA 1
ATOM 1793 C C . ARG A 1 240 ? -0.561 -6.273 -20.819 1.00 88.94 240 ARG A C 1
ATOM 1795 O O . ARG A 1 240 ? 0.037 -5.345 -20.287 1.00 88.94 240 ARG A O 1
ATOM 1802 N N . VAL A 1 241 ? -0.491 -7.531 -20.396 1.00 91.56 241 VAL A N 1
ATOM 1803 C CA . VAL A 1 241 ? 0.323 -7.967 -19.254 1.00 91.56 241 VAL A CA 1
ATOM 1804 C C . VAL A 1 241 ? 1.807 -7.756 -19.579 1.00 91.56 241 VAL A C 1
ATOM 1806 O O . VAL A 1 241 ? 2.266 -8.324 -20.569 1.00 91.56 241 VAL A O 1
ATOM 1809 N N . PRO A 1 242 ? 2.573 -6.968 -18.803 1.00 96.12 242 PRO A N 1
ATOM 1810 C CA . PRO A 1 242 ? 4.008 -6.827 -19.028 1.00 96.12 242 PRO A CA 1
ATOM 1811 C C . PRO A 1 242 ? 4.689 -8.193 -18.941 1.00 96.12 242 PRO A C 1
ATOM 1813 O O . PRO A 1 242 ? 4.464 -8.945 -17.995 1.00 96.12 242 PRO A O 1
ATOM 1816 N N . THR A 1 243 ? 5.496 -8.511 -19.949 1.00 97.25 243 THR A N 1
ATOM 1817 C CA . THR A 1 243 ? 6.157 -9.805 -20.127 1.00 97.25 243 THR A CA 1
ATOM 1818 C C . THR A 1 243 ? 7.648 -9.596 -20.379 1.00 97.25 243 THR A C 1
ATOM 1820 O O . THR A 1 243 ? 8.026 -8.879 -21.309 1.00 97.25 243 THR A O 1
ATOM 1823 N N . LEU A 1 244 ? 8.512 -10.224 -19.580 1.00 98.56 244 LEU A N 1
ATOM 1824 C CA . LEU A 1 244 ? 9.956 -10.207 -19.837 1.00 98.56 244 LEU A CA 1
ATOM 1825 C C . LEU A 1 244 ? 10.305 -11.098 -21.043 1.00 98.56 244 LEU A C 1
ATOM 1827 O O . LEU A 1 244 ? 9.795 -12.204 -21.201 1.00 98.56 244 LEU A O 1
ATOM 1831 N N . THR A 1 245 ? 11.226 -10.636 -21.885 1.00 98.25 245 THR A N 1
ATOM 1832 C CA . THR A 1 245 ? 11.820 -11.429 -22.984 1.00 98.25 245 THR A CA 1
ATOM 1833 C C . THR A 1 245 ? 13.304 -11.746 -22.757 1.00 98.25 245 THR A C 1
ATOM 1835 O O . THR A 1 245 ? 13.939 -12.423 -23.565 1.00 98.25 245 THR A O 1
ATOM 1838 N N . ARG A 1 246 ? 13.863 -11.237 -21.654 1.00 98.56 246 ARG A N 1
ATOM 1839 C CA . ARG A 1 246 ? 15.209 -11.491 -21.129 1.00 98.56 246 ARG A CA 1
ATOM 1840 C C . ARG A 1 246 ? 15.266 -11.068 -19.660 1.00 98.56 246 ARG A C 1
ATOM 1842 O O . ARG A 1 246 ? 14.358 -10.384 -19.182 1.00 98.56 246 ARG A O 1
ATOM 1849 N N . ASP A 1 247 ? 16.339 -11.445 -18.972 1.00 98.62 247 ASP A N 1
ATOM 1850 C CA . ASP A 1 247 ? 16.594 -11.014 -17.596 1.00 98.62 247 ASP A CA 1
ATOM 1851 C C . ASP A 1 247 ? 16.724 -9.483 -17.507 1.00 98.62 247 ASP A C 1
ATOM 1853 O O . ASP A 1 247 ? 17.176 -8.824 -18.451 1.00 98.62 247 ASP A O 1
ATOM 1857 N N . SER A 1 248 ? 16.321 -8.916 -16.370 1.00 98.38 248 SER A N 1
ATOM 1858 C CA . SER A 1 248 ? 16.359 -7.472 -16.124 1.00 98.38 248 SER A CA 1
ATOM 1859 C C . SER A 1 248 ? 16.687 -7.158 -14.670 1.00 98.38 248 SER A C 1
ATOM 1861 O O . SER A 1 248 ? 16.481 -7.980 -13.778 1.00 98.38 248 SER A O 1
ATOM 1863 N N . SER A 1 249 ? 17.125 -5.926 -14.438 1.00 98.31 249 SER A N 1
ATOM 1864 C CA . SER A 1 249 ? 17.427 -5.388 -13.115 1.00 98.31 249 SER A CA 1
ATOM 1865 C C . SER A 1 249 ? 16.743 -4.036 -12.943 1.00 98.31 249 SER A C 1
ATOM 1867 O O . SER A 1 249 ? 16.780 -3.216 -13.860 1.00 98.31 249 SER A O 1
ATOM 1869 N N . ILE A 1 250 ? 16.126 -3.811 -11.783 1.00 97.88 250 ILE A N 1
ATOM 1870 C CA . ILE A 1 250 ? 15.444 -2.561 -11.419 1.00 97.88 250 ILE A CA 1
ATOM 1871 C C . ILE A 1 250 ? 15.692 -2.201 -9.952 1.00 97.88 250 ILE A C 1
ATOM 1873 O O . ILE A 1 250 ? 16.064 -3.054 -9.140 1.00 97.88 250 ILE A O 1
ATOM 1877 N N . ALA A 1 251 ? 15.455 -0.940 -9.591 1.00 94.56 251 ALA A N 1
ATOM 1878 C CA . ALA A 1 251 ? 15.602 -0.502 -8.210 1.00 94.56 251 ALA A CA 1
ATOM 1879 C C . ALA A 1 251 ? 14.458 -1.048 -7.362 1.00 94.56 251 ALA A C 1
ATOM 1881 O O . ALA A 1 251 ? 14.703 -1.599 -6.296 1.00 94.56 251 ALA A O 1
ATOM 1882 N N . ALA A 1 252 ? 13.212 -0.938 -7.823 1.00 92.50 252 ALA A N 1
ATOM 1883 C CA . ALA A 1 252 ? 12.069 -1.422 -7.061 1.00 92.50 252 ALA A CA 1
ATOM 1884 C C . ALA A 1 252 ? 10.825 -1.677 -7.910 1.00 92.50 252 ALA A C 1
ATOM 1886 O O . ALA A 1 252 ? 10.739 -1.223 -9.051 1.00 92.50 252 ALA A O 1
ATOM 1887 N N . LEU A 1 253 ? 9.861 -2.398 -7.335 1.00 94.44 253 LEU A N 1
ATOM 1888 C CA . LEU A 1 253 ? 8.678 -2.879 -8.035 1.00 94.44 253 LEU A CA 1
ATOM 1889 C C . LEU A 1 253 ? 7.401 -2.745 -7.197 1.00 94.44 253 LEU A C 1
ATOM 1891 O O . LEU A 1 253 ? 7.303 -3.278 -6.090 1.00 94.44 253 LEU A O 1
ATOM 1895 N N . ASN A 1 254 ? 6.385 -2.116 -7.784 1.00 91.25 254 ASN A N 1
ATOM 1896 C CA . ASN A 1 254 ? 5.005 -2.149 -7.314 1.00 91.25 254 ASN A CA 1
ATOM 1897 C C . ASN A 1 254 ? 4.108 -2.828 -8.362 1.00 91.25 254 ASN A C 1
ATOM 1899 O O . ASN A 1 254 ? 4.022 -2.356 -9.495 1.00 91.25 254 ASN A O 1
ATOM 1903 N N . VAL A 1 255 ? 3.425 -3.908 -7.982 1.00 92.19 255 VAL A N 1
ATOM 1904 C CA . VAL A 1 255 ? 2.438 -4.613 -8.819 1.00 92.19 255 VAL A CA 1
ATOM 1905 C C . VAL A 1 255 ? 1.079 -4.503 -8.142 1.00 92.19 255 VAL A C 1
ATOM 1907 O O . VAL A 1 255 ? 0.809 -5.182 -7.152 1.00 92.19 255 VAL A O 1
ATOM 1910 N N . GLY A 1 256 ? 0.240 -3.600 -8.646 1.00 86.62 256 GLY A N 1
ATOM 1911 C CA . GLY A 1 256 ? -1.053 -3.256 -8.063 1.00 86.62 256 GLY A CA 1
ATOM 1912 C C . GLY A 1 256 ? -2.021 -4.445 -7.979 1.00 86.62 256 GLY A C 1
ATOM 1913 O O . GLY A 1 256 ? -1.848 -5.449 -8.670 1.00 86.62 256 GLY A O 1
ATOM 1914 N N . PRO A 1 257 ? -3.066 -4.362 -7.141 1.00 84.00 257 PRO A N 1
ATOM 1915 C CA . PRO A 1 257 ? -4.050 -5.435 -7.015 1.00 84.00 257 PRO A CA 1
ATOM 1916 C C . PRO A 1 257 ? -4.728 -5.734 -8.361 1.00 84.00 257 PRO A C 1
ATOM 1918 O O . PRO A 1 257 ? -4.899 -4.836 -9.183 1.00 84.00 257 PRO A O 1
ATOM 1921 N N . ALA A 1 258 ? -5.119 -6.995 -8.570 1.00 83.88 258 ALA A N 1
ATOM 1922 C CA . ALA A 1 258 ? -5.743 -7.477 -9.810 1.00 83.88 258 ALA A CA 1
ATOM 1923 C C . ALA A 1 258 ? -4.919 -7.230 -11.095 1.00 83.88 258 ALA A C 1
ATOM 1925 O O . ALA A 1 258 ? -5.469 -7.233 -12.195 1.00 83.88 258 ALA A O 1
ATOM 1926 N N . THR A 1 259 ? -3.602 -7.042 -10.966 1.00 87.69 259 THR A N 1
ATOM 1927 C CA . THR A 1 259 ? -2.663 -7.026 -12.096 1.00 87.69 259 THR A CA 1
ATOM 1928 C C . THR A 1 259 ? -1.773 -8.250 -12.087 1.00 87.69 259 THR A C 1
ATOM 1930 O O . THR A 1 259 ? -1.592 -8.893 -11.050 1.00 87.69 259 THR A O 1
ATOM 1933 N N . THR A 1 260 ? -1.187 -8.531 -13.246 1.00 92.00 260 THR A N 1
ATOM 1934 C CA . THR A 1 260 ? -0.180 -9.570 -13.410 1.00 92.00 260 THR A CA 1
ATOM 1935 C C . THR A 1 260 ? 1.073 -8.967 -14.037 1.00 92.00 260 THR A C 1
ATOM 1937 O O . THR A 1 260 ? 0.974 -8.154 -14.954 1.00 92.00 260 THR A O 1
ATOM 1940 N N . LEU A 1 261 ? 2.243 -9.385 -13.561 1.00 95.69 261 LEU A N 1
ATOM 1941 C CA . LEU A 1 261 ? 3.529 -9.251 -14.243 1.00 95.69 261 LEU A CA 1
ATOM 1942 C C . LEU A 1 261 ? 4.039 -10.656 -14.568 1.00 95.69 261 LEU A C 1
ATOM 1944 O O . LEU A 1 261 ? 4.205 -11.470 -13.661 1.00 95.69 261 LEU A O 1
ATOM 1948 N N . ASP A 1 262 ? 4.302 -10.932 -15.843 1.00 96.88 262 ASP A N 1
ATOM 1949 C CA . ASP A 1 262 ? 4.845 -12.213 -16.285 1.00 96.88 262 ASP A CA 1
ATOM 1950 C C . ASP A 1 262 ? 6.357 -12.108 -16.524 1.00 96.88 262 ASP A C 1
ATOM 1952 O O . ASP A 1 262 ? 6.836 -11.380 -17.394 1.00 96.88 262 ASP A O 1
ATOM 1956 N N . LEU A 1 263 ? 7.146 -12.845 -15.748 1.00 98.44 263 LEU A N 1
ATOM 1957 C CA . LEU A 1 263 ? 8.591 -12.908 -15.949 1.00 98.44 263 LEU A CA 1
ATOM 1958 C C . LEU A 1 263 ? 8.975 -13.888 -17.065 1.00 98.44 263 LEU A C 1
ATOM 1960 O O . LEU A 1 263 ? 10.140 -13.932 -17.438 1.00 98.44 263 LEU A O 1
ATOM 1964 N N . ASN A 1 264 ? 8.038 -14.688 -17.590 1.00 97.81 264 ASN A N 1
ATOM 1965 C CA . ASN A 1 264 ? 8.224 -15.589 -18.731 1.00 97.81 264 ASN A CA 1
ATOM 1966 C C . ASN A 1 264 ? 9.518 -16.415 -18.629 1.00 97.81 264 ASN A C 1
ATOM 1968 O O . ASN A 1 264 ? 10.356 -16.438 -19.525 1.00 97.81 264 ASN A O 1
ATOM 1972 N N . THR A 1 265 ? 9.705 -17.071 -17.481 1.00 97.44 265 THR A N 1
ATOM 1973 C CA . THR A 1 265 ? 10.893 -17.873 -17.109 1.00 97.44 265 THR A CA 1
ATOM 1974 C C . THR A 1 265 ? 12.185 -17.098 -16.811 1.00 97.44 265 THR A C 1
ATOM 1976 O O . THR A 1 265 ? 13.106 -17.684 -16.242 1.00 97.44 265 THR A O 1
ATOM 1979 N N . HIS A 1 266 ? 12.238 -15.797 -17.093 1.00 98.75 266 HIS A N 1
ATOM 1980 C CA . HIS A 1 266 ? 13.385 -14.932 -16.822 1.00 98.75 266 HIS A CA 1
ATOM 1981 C C . HIS A 1 266 ? 13.485 -14.502 -15.356 1.00 98.75 266 HIS A C 1
ATOM 1983 O O . HIS A 1 266 ? 12.574 -14.696 -14.542 1.00 98.75 266 HIS A O 1
ATOM 1989 N N . SER A 1 267 ? 14.633 -13.924 -15.015 1.00 98.50 267 SER A N 1
ATOM 1990 C CA . SER A 1 267 ? 14.898 -13.362 -13.697 1.00 98.50 267 SER A CA 1
ATOM 1991 C C . SER A 1 267 ? 14.746 -11.844 -13.699 1.00 98.50 267 SER A C 1
ATOM 1993 O O . SER A 1 267 ? 15.260 -11.156 -14.581 1.00 98.50 267 SER A O 1
ATOM 1995 N N . LEU A 1 268 ? 14.087 -11.321 -12.666 1.00 98.62 268 LEU A N 1
ATOM 1996 C CA . LEU A 1 268 ? 14.048 -9.894 -12.368 1.00 98.62 268 LEU A CA 1
ATOM 1997 C C . LEU A 1 268 ? 14.785 -9.639 -11.051 1.00 98.62 268 LEU A C 1
ATOM 1999 O O . LEU A 1 268 ? 14.359 -10.088 -9.983 1.00 98.62 268 LEU A O 1
ATOM 2003 N N . GLN A 1 269 ? 15.914 -8.943 -11.145 1.00 98.62 269 GLN A N 1
ATOM 2004 C CA . GLN A 1 269 ? 16.719 -8.535 -10.003 1.00 98.62 269 GLN A CA 1
ATOM 2005 C C . GLN A 1 269 ? 16.221 -7.200 -9.447 1.00 98.62 269 GLN A C 1
ATOM 2007 O O . GLN A 1 269 ? 15.992 -6.249 -10.195 1.00 98.62 269 GLN A O 1
ATOM 2012 N N . ILE A 1 270 ? 16.058 -7.134 -8.126 1.00 98.25 270 ILE A N 1
ATOM 2013 C CA . ILE A 1 270 ? 15.473 -5.989 -7.432 1.00 98.25 270 ILE A CA 1
ATOM 2014 C C . ILE A 1 270 ? 16.307 -5.662 -6.191 1.00 98.25 270 ILE A C 1
ATOM 2016 O O . ILE A 1 270 ? 16.496 -6.500 -5.303 1.00 98.25 270 ILE A O 1
ATOM 2020 N N . ALA A 1 271 ? 16.824 -4.433 -6.133 1.00 95.50 271 ALA A N 1
ATOM 2021 C CA . ALA A 1 271 ? 17.702 -3.982 -5.050 1.00 95.50 271 ALA A CA 1
ATOM 2022 C C . ALA A 1 271 ? 16.950 -3.332 -3.875 1.00 95.50 271 ALA A C 1
ATOM 2024 O O . ALA A 1 271 ? 17.425 -3.343 -2.749 1.00 95.50 271 ALA A O 1
ATOM 2025 N N . GLY A 1 272 ? 15.793 -2.736 -4.122 1.00 91.44 272 GLY A N 1
ATOM 2026 C CA . GLY A 1 272 ? 15.009 -1.989 -3.148 1.00 91.44 272 GLY A CA 1
ATOM 2027 C C . GLY A 1 272 ? 13.859 -2.825 -2.617 1.00 91.44 272 GLY A C 1
ATOM 2028 O O . GLY A 1 272 ? 14.046 -3.742 -1.822 1.00 91.44 272 GLY A O 1
ATOM 2029 N N . PHE A 1 273 ? 12.640 -2.505 -3.034 1.00 90.38 273 PHE A N 1
ATOM 2030 C CA . PHE A 1 273 ? 11.442 -3.146 -2.506 1.00 90.38 273 PHE A CA 1
ATOM 2031 C C . PHE A 1 273 ? 10.608 -3.830 -3.588 1.00 90.38 273 PHE A C 1
ATOM 2033 O O . PHE A 1 273 ? 10.658 -3.480 -4.768 1.00 90.38 273 PHE A O 1
ATOM 2040 N N . VAL A 1 274 ? 9.793 -4.780 -3.140 1.00 94.06 274 VAL A N 1
ATOM 2041 C CA . VAL A 1 274 ? 8.715 -5.404 -3.900 1.00 94.06 274 VAL A CA 1
ATOM 2042 C C . VAL A 1 274 ? 7.432 -5.312 -3.079 1.00 94.06 274 VAL A C 1
ATOM 2044 O O . VAL A 1 274 ? 7.340 -5.874 -1.984 1.00 94.06 274 VAL A O 1
ATOM 2047 N N . ASN A 1 275 ? 6.433 -4.618 -3.618 1.00 91.19 275 ASN A N 1
ATOM 2048 C CA . ASN A 1 275 ? 5.056 -4.634 -3.128 1.00 91.19 275 ASN A CA 1
ATOM 2049 C C . ASN A 1 275 ? 4.166 -5.203 -4.234 1.00 91.19 275 ASN A C 1
ATOM 2051 O O . ASN A 1 275 ? 3.898 -4.523 -5.221 1.00 91.19 275 ASN A O 1
ATOM 2055 N N . ALA A 1 276 ? 3.741 -6.457 -4.090 1.00 92.88 276 ALA A N 1
ATOM 2056 C CA . ALA A 1 276 ? 2.978 -7.169 -5.113 1.00 92.88 276 ALA A CA 1
ATOM 2057 C C . ALA A 1 276 ? 1.626 -7.683 -4.583 1.00 92.88 276 ALA A C 1
ATOM 2059 O O . ALA A 1 276 ? 1.446 -8.889 -4.415 1.00 92.88 276 ALA A O 1
ATOM 2060 N N . PRO A 1 277 ? 0.662 -6.801 -4.260 1.00 87.69 277 PRO A N 1
ATOM 2061 C CA . PRO A 1 277 ? -0.718 -7.225 -4.027 1.00 87.69 277 PRO A CA 1
ATOM 2062 C C . PRO A 1 277 ? -1.373 -7.858 -5.267 1.00 87.69 277 PRO A C 1
ATOM 2064 O O . PRO A 1 277 ? -2.336 -8.605 -5.110 1.00 87.69 277 PRO A O 1
ATOM 2067 N N . GLY A 1 278 ? -0.880 -7.569 -6.478 1.00 89.94 278 GLY A N 1
ATOM 2068 C CA . GLY A 1 278 ? -1.155 -8.361 -7.682 1.00 89.94 278 GLY A CA 1
ATOM 2069 C C . GLY A 1 278 ? -0.278 -9.611 -7.786 1.00 89.94 278 GLY A C 1
ATOM 2070 O O . GLY A 1 278 ? 0.432 -9.973 -6.853 1.00 89.94 278 GLY A O 1
ATOM 2071 N N . GLU A 1 279 ? -0.313 -10.281 -8.933 1.00 92.00 279 GLU A N 1
ATOM 2072 C CA . GLU A 1 279 ? 0.453 -11.505 -9.164 1.00 92.00 279 GLU A CA 1
ATOM 2073 C C . GLU A 1 279 ? 1.740 -11.230 -9.943 1.00 92.00 279 GLU A C 1
ATOM 2075 O O . GLU A 1 279 ? 1.731 -10.594 -10.995 1.00 92.00 279 GLU A O 1
ATOM 2080 N N . ILE A 1 280 ? 2.857 -11.775 -9.466 1.00 96.50 280 ILE A N 1
ATOM 2081 C CA . ILE A 1 280 ? 4.053 -11.953 -10.287 1.00 96.50 280 ILE A CA 1
ATOM 2082 C C . ILE A 1 280 ? 4.155 -13.440 -10.613 1.00 96.50 280 ILE A C 1
ATOM 2084 O O . ILE A 1 280 ? 4.244 -14.279 -9.711 1.00 96.50 280 ILE A O 1
ATOM 2088 N N . ILE A 1 281 ? 4.119 -13.766 -11.901 1.00 95.88 281 ILE A N 1
ATOM 2089 C CA . ILE A 1 281 ? 4.092 -15.142 -12.399 1.00 95.88 281 ILE A CA 1
ATOM 2090 C C . ILE A 1 281 ? 5.281 -15.417 -13.308 1.00 95.88 281 ILE A C 1
ATOM 2092 O O . ILE A 1 281 ? 5.918 -14.500 -13.817 1.00 95.88 281 ILE A O 1
ATOM 2096 N N . GLY A 1 282 ? 5.566 -16.704 -13.508 1.00 94.44 282 GLY A N 1
ATOM 2097 C CA . GLY A 1 282 ? 6.703 -17.142 -14.309 1.00 94.44 282 GLY A CA 1
ATOM 2098 C C . GLY A 1 282 ? 8.045 -16.768 -13.670 1.00 94.44 282 GLY A C 1
ATOM 2099 O O . GLY A 1 282 ? 8.147 -15.884 -12.828 1.00 94.44 282 GLY A O 1
ATOM 2100 N N . GLY A 1 283 ? 9.111 -17.469 -14.046 1.00 97.56 283 GLY A N 1
ATOM 2101 C CA . GLY A 1 283 ? 10.474 -17.038 -13.718 1.00 97.56 283 GLY A CA 1
ATOM 2102 C C . GLY A 1 283 ? 10.787 -16.863 -12.226 1.00 97.56 283 GLY A C 1
ATOM 2103 O O . GLY A 1 283 ? 10.379 -17.674 -11.380 1.00 97.56 283 GLY A O 1
ATOM 2104 N N . ARG A 1 284 ? 11.607 -15.848 -11.920 1.00 98.12 284 ARG A N 1
ATOM 2105 C CA . ARG A 1 284 ? 12.222 -15.666 -10.599 1.00 98.12 284 ARG A CA 1
ATOM 2106 C C . ARG A 1 284 ? 12.433 -14.203 -10.213 1.00 98.12 284 ARG A C 1
ATOM 2108 O O . ARG A 1 284 ? 12.974 -13.424 -10.988 1.00 98.12 284 ARG A O 1
ATOM 2115 N N . ILE A 1 285 ? 12.124 -13.878 -8.962 1.00 98.44 285 ILE A N 1
ATOM 2116 C CA . ILE A 1 285 ? 12.553 -12.635 -8.313 1.00 98.44 285 ILE A CA 1
ATOM 2117 C C . ILE A 1 285 ? 13.872 -12.870 -7.577 1.00 98.44 285 ILE A C 1
ATOM 2119 O O . ILE A 1 285 ? 14.006 -13.847 -6.835 1.00 98.44 285 ILE A O 1
ATOM 2123 N N . ILE A 1 286 ? 14.838 -11.969 -7.769 1.00 98.44 286 ILE A N 1
ATOM 2124 C CA . ILE A 1 286 ? 16.124 -11.983 -7.063 1.00 98.44 286 ILE A CA 1
ATOM 2125 C C . ILE A 1 286 ? 16.258 -10.700 -6.239 1.00 98.44 286 ILE A C 1
ATOM 2127 O O . ILE A 1 286 ? 16.430 -9.619 -6.794 1.00 98.44 286 ILE A O 1
ATOM 2131 N N . MET A 1 287 ? 16.205 -10.819 -4.913 1.00 98.31 287 MET A N 1
ATOM 2132 C CA . MET A 1 287 ? 16.364 -9.701 -3.982 1.00 98.31 287 MET A CA 1
ATOM 2133 C C . MET A 1 287 ? 17.842 -9.527 -3.611 1.00 98.31 287 MET A C 1
ATOM 2135 O O . MET A 1 287 ? 18.419 -10.393 -2.944 1.00 98.31 287 MET A O 1
ATOM 2139 N N . THR A 1 288 ? 18.454 -8.413 -4.025 1.00 97.25 288 THR A N 1
ATOM 2140 C CA . THR A 1 288 ? 19.911 -8.178 -3.899 1.00 97.25 288 THR A CA 1
ATOM 2141 C C . THR A 1 288 ? 20.297 -7.029 -2.969 1.00 97.25 288 THR A C 1
ATOM 2143 O O . THR A 1 288 ? 21.481 -6.830 -2.711 1.00 97.25 288 THR A O 1
ATOM 2146 N N . GLY A 1 289 ? 19.333 -6.249 -2.478 1.00 93.25 289 GLY A N 1
ATOM 2147 C CA . GLY A 1 289 ? 19.597 -5.075 -1.642 1.00 93.25 289 GLY A CA 1
ATOM 2148 C C . GLY A 1 289 ? 20.174 -5.367 -0.268 1.00 93.25 289 GLY A C 1
ATOM 2149 O O . GLY A 1 289 ? 20.029 -6.464 0.257 1.00 93.25 289 GLY A O 1
ATOM 2150 N N . SER A 1 290 ? 20.761 -4.351 0.363 1.00 93.56 290 SER A N 1
ATOM 2151 C CA . SER A 1 290 ? 21.231 -4.400 1.757 1.00 93.56 290 SER A CA 1
ATOM 2152 C C . SER A 1 290 ? 20.149 -4.067 2.795 1.00 93.56 290 SER A C 1
ATOM 2154 O O . SER A 1 290 ? 20.349 -4.310 3.982 1.00 93.56 290 SER A O 1
ATOM 2156 N N . ALA A 1 291 ? 19.018 -3.508 2.365 1.00 89.00 291 ALA A N 1
ATOM 2157 C CA . ALA A 1 291 ? 17.875 -3.156 3.210 1.00 89.00 291 ALA A CA 1
ATOM 2158 C C . ALA A 1 291 ? 16.557 -3.351 2.442 1.00 89.00 291 ALA A C 1
ATOM 2160 O O . ALA A 1 291 ? 15.643 -2.525 2.497 1.00 89.00 291 ALA A O 1
ATOM 2161 N N . ALA A 1 292 ? 16.499 -4.426 1.656 1.00 92.31 292 ALA A N 1
ATOM 2162 C CA . ALA A 1 292 ? 15.398 -4.689 0.755 1.00 92.31 292 ALA A CA 1
ATOM 2163 C C . ALA A 1 292 ? 14.117 -5.058 1.512 1.00 92.31 292 ALA A C 1
ATOM 2165 O O . ALA A 1 292 ? 14.146 -5.531 2.650 1.00 92.31 292 ALA A O 1
ATOM 2166 N N . LYS A 1 293 ? 12.971 -4.854 0.870 1.00 91.19 293 LYS A N 1
ATOM 2167 C CA . LYS A 1 293 ? 11.647 -5.026 1.480 1.00 91.19 293 LYS A CA 1
ATOM 2168 C C . LYS A 1 293 ? 10.749 -5.860 0.570 1.00 91.19 293 LYS A C 1
ATOM 2170 O O . LYS A 1 293 ? 10.734 -5.633 -0.634 1.00 91.19 293 LYS A O 1
ATOM 2175 N N . LEU A 1 294 ? 10.007 -6.822 1.115 1.00 92.94 294 LEU A N 1
ATOM 2176 C CA . LEU A 1 294 ? 9.179 -7.735 0.317 1.00 92.94 294 LEU A CA 1
ATOM 2177 C C . LEU A 1 294 ? 7.782 -7.921 0.918 1.00 92.94 294 LEU A C 1
ATOM 2179 O O . LEU A 1 294 ? 7.636 -8.194 2.108 1.00 92.94 294 LEU A O 1
ATOM 2183 N N . SER A 1 295 ? 6.753 -7.817 0.078 1.00 90.94 295 SER A N 1
ATOM 2184 C CA . SER A 1 295 ? 5.372 -8.196 0.393 1.00 90.94 295 SER A CA 1
ATOM 2185 C C . SER A 1 295 ? 4.619 -8.629 -0.872 1.00 90.94 295 SER A C 1
ATOM 2187 O O . SER A 1 295 ? 4.908 -8.124 -1.959 1.00 90.94 295 SER A O 1
ATOM 2189 N N . GLY A 1 296 ? 3.645 -9.536 -0.735 1.00 91.25 296 GLY A N 1
ATOM 2190 C CA . GLY A 1 296 ? 2.748 -9.928 -1.827 1.00 91.25 296 GLY A CA 1
ATOM 2191 C C . GLY A 1 296 ? 2.980 -11.316 -2.437 1.00 91.25 296 GLY A C 1
ATOM 2192 O O . GLY A 1 296 ? 3.547 -12.210 -1.803 1.00 91.25 296 GLY A O 1
ATOM 2193 N N . PHE A 1 297 ? 2.498 -11.507 -3.668 1.00 93.12 297 PHE A N 1
ATOM 2194 C CA . PHE A 1 297 ? 2.554 -12.774 -4.402 1.00 93.12 297 PHE A CA 1
ATOM 2195 C C . PHE A 1 297 ? 3.707 -12.774 -5.407 1.00 93.12 297 PHE A C 1
ATOM 2197 O O . PHE A 1 297 ? 3.711 -12.003 -6.365 1.00 93.12 297 PHE A O 1
ATOM 2204 N N . VAL A 1 298 ? 4.683 -13.659 -5.200 1.00 96.12 298 VAL A N 1
ATOM 2205 C CA . VAL A 1 298 ? 5.879 -13.770 -6.052 1.00 96.12 298 VAL A CA 1
ATOM 2206 C C . VAL A 1 298 ? 6.068 -15.204 -6.573 1.00 96.12 298 VAL A C 1
ATOM 2208 O O . VAL A 1 298 ? 5.531 -16.143 -5.981 1.00 96.12 298 VAL A O 1
ATOM 2211 N N . PRO A 1 299 ? 6.810 -15.418 -7.676 1.00 96.56 299 PRO A N 1
ATOM 2212 C CA . PRO A 1 299 ? 7.036 -16.743 -8.241 1.00 96.56 299 PRO A CA 1
ATOM 2213 C C . PRO A 1 299 ? 8.152 -17.466 -7.466 1.00 96.56 299 PRO A C 1
ATOM 2215 O O . PRO A 1 299 ? 8.082 -17.596 -6.242 1.00 96.56 299 PRO A O 1
ATOM 2218 N N . SER A 1 300 ? 9.190 -17.960 -8.146 1.00 97.06 300 SER A N 1
ATOM 2219 C CA . SER A 1 300 ? 10.405 -18.403 -7.454 1.00 97.06 300 SER A CA 1
ATOM 2220 C C . SER A 1 300 ? 11.122 -17.195 -6.848 1.00 97.06 300 SER A C 1
ATOM 2222 O O . SER A 1 300 ? 11.181 -16.136 -7.475 1.00 97.06 300 SER A O 1
ATOM 2224 N N . LEU A 1 301 ? 11.693 -17.350 -5.656 1.00 97.56 301 LEU A N 1
ATOM 2225 C CA . LEU A 1 301 ? 12.311 -16.259 -4.903 1.00 97.56 301 LEU A CA 1
ATOM 2226 C C . LEU A 1 301 ? 13.731 -16.629 -4.478 1.00 97.56 301 LEU A C 1
ATOM 2228 O O . LEU A 1 301 ? 13.929 -17.574 -3.719 1.00 97.56 301 LEU A O 1
ATOM 2232 N N . ASN A 1 302 ? 14.707 -15.828 -4.899 1.00 97.94 302 ASN A N 1
ATOM 2233 C CA . ASN A 1 302 ? 16.071 -15.887 -4.388 1.00 97.94 302 ASN A CA 1
ATOM 2234 C C . ASN A 1 302 ? 16.377 -14.622 -3.585 1.00 97.94 302 ASN A C 1
ATOM 2236 O O . ASN A 1 302 ? 16.272 -13.517 -4.105 1.00 97.94 302 ASN A O 1
ATOM 2240 N N . ILE A 1 303 ? 16.809 -14.781 -2.340 1.00 97.88 303 ILE A N 1
ATOM 2241 C CA . ILE A 1 303 ? 17.290 -13.684 -1.497 1.00 97.88 303 ILE A CA 1
ATOM 2242 C C . ILE A 1 303 ? 18.798 -13.838 -1.353 1.00 97.88 303 ILE A C 1
ATOM 2244 O O . ILE A 1 303 ? 19.269 -14.753 -0.678 1.00 97.88 303 ILE A O 1
ATOM 2248 N N . THR A 1 304 ? 19.555 -12.957 -2.000 1.00 97.62 304 THR A N 1
ATOM 2249 C CA . THR A 1 304 ? 21.025 -12.931 -1.927 1.00 97.62 304 THR A CA 1
ATOM 2250 C C . THR A 1 304 ? 21.538 -11.762 -1.087 1.00 97.62 304 THR A C 1
ATOM 2252 O O . THR A 1 304 ? 22.618 -11.860 -0.514 1.00 97.62 304 THR A O 1
ATOM 2255 N N . GLY A 1 305 ? 20.753 -10.686 -0.972 1.00 96.19 305 GLY A N 1
ATOM 2256 C CA . GLY A 1 305 ? 21.000 -9.567 -0.063 1.00 96.19 305 GLY A CA 1
ATOM 2257 C C . GLY A 1 305 ? 20.313 -9.723 1.301 1.00 96.19 305 GLY A C 1
ATOM 2258 O O . GLY A 1 305 ? 19.962 -10.824 1.724 1.00 96.19 305 GLY A O 1
ATOM 2259 N N . ALA A 1 306 ? 20.087 -8.609 1.992 1.00 95.56 306 ALA A N 1
ATOM 2260 C CA . ALA A 1 306 ? 19.295 -8.536 3.216 1.00 95.56 306 ALA A CA 1
ATOM 2261 C C . ALA A 1 306 ? 17.890 -8.004 2.902 1.00 95.56 306 ALA A C 1
ATOM 2263 O O . ALA A 1 306 ? 17.728 -6.873 2.445 1.00 95.56 306 ALA A O 1
ATOM 2264 N N . THR A 1 307 ? 16.874 -8.838 3.132 1.00 94.94 307 THR A N 1
ATOM 2265 C CA . THR A 1 307 ? 15.465 -8.546 2.843 1.00 94.94 307 THR A CA 1
ATOM 2266 C C . THR A 1 307 ? 14.611 -8.697 4.096 1.00 94.94 307 THR A C 1
ATOM 2268 O O . THR A 1 307 ? 14.669 -9.723 4.767 1.00 94.94 307 THR A O 1
ATOM 2271 N N . ALA A 1 308 ? 13.776 -7.706 4.397 1.00 91.62 308 ALA A N 1
ATOM 2272 C CA . ALA A 1 308 ? 12.756 -7.784 5.436 1.00 91.62 308 ALA A CA 1
ATOM 2273 C C . ALA A 1 308 ? 11.365 -8.006 4.825 1.00 91.62 308 ALA A C 1
ATOM 2275 O O . ALA A 1 308 ? 10.998 -7.367 3.834 1.00 91.62 308 ALA A O 1
ATOM 2276 N N . LEU A 1 309 ? 10.570 -8.889 5.430 1.00 89.81 309 LEU A N 1
ATOM 2277 C CA . LEU A 1 309 ? 9.160 -9.032 5.078 1.00 89.81 309 LEU A CA 1
ATOM 2278 C C . LEU A 1 309 ? 8.358 -7.867 5.660 1.00 89.81 309 LEU A C 1
ATOM 2280 O O . LEU A 1 309 ? 8.445 -7.583 6.850 1.00 89.81 309 LEU A O 1
ATOM 2284 N N . GLN A 1 310 ? 7.567 -7.208 4.815 1.00 81.06 310 GLN A N 1
ATOM 2285 C CA . GLN A 1 310 ? 6.728 -6.060 5.192 1.00 81.06 310 GLN A CA 1
ATOM 2286 C C . GLN A 1 310 ? 5.232 -6.377 5.234 1.00 81.06 310 GLN A C 1
ATOM 2288 O O . GLN A 1 310 ? 4.398 -5.505 5.456 1.00 81.06 310 GLN A O 1
ATOM 2293 N N . GLY A 1 311 ? 4.882 -7.624 4.971 1.00 79.12 311 GLY A N 1
ATOM 2294 C CA . GLY A 1 311 ? 3.523 -8.124 5.000 1.00 79.12 311 GLY A CA 1
ATOM 2295 C C . GLY A 1 311 ? 3.513 -9.584 4.571 1.00 79.12 311 GLY A C 1
ATOM 2296 O O . GLY A 1 311 ? 4.582 -10.166 4.355 1.00 79.12 311 GLY A O 1
ATOM 2297 N N . PRO A 1 312 ? 2.322 -10.176 4.412 1.00 83.00 312 PRO A N 1
ATOM 2298 C CA . PRO A 1 312 ? 2.196 -11.534 3.918 1.00 83.00 312 PRO A CA 1
ATOM 2299 C C . PRO A 1 312 ? 2.928 -11.698 2.585 1.00 83.00 312 PRO A C 1
ATOM 2301 O O . PRO A 1 312 ? 2.748 -10.905 1.658 1.00 83.00 312 PRO A O 1
ATOM 2304 N N . VAL A 1 313 ? 3.753 -12.739 2.501 1.00 90.12 313 VAL A N 1
ATOM 2305 C CA . VAL A 1 313 ? 4.404 -13.164 1.263 1.00 90.12 313 VAL A CA 1
ATOM 2306 C C . VAL A 1 313 ? 3.969 -14.578 0.951 1.00 90.12 313 VAL A C 1
ATOM 2308 O O . VAL A 1 313 ? 4.054 -15.466 1.800 1.00 90.12 313 VAL A O 1
ATOM 2311 N N . LYS A 1 314 ? 3.531 -14.787 -0.286 1.00 91.94 314 LYS A N 1
ATOM 2312 C CA . LYS A 1 314 ? 3.269 -16.114 -0.831 1.00 91.94 314 LYS A CA 1
ATOM 2313 C C . LYS A 1 314 ? 4.148 -16.315 -2.052 1.00 91.94 314 LYS A C 1
ATOM 2315 O O . LYS A 1 314 ? 4.145 -15.485 -2.957 1.00 91.94 314 LYS A O 1
ATOM 2320 N N . THR A 1 315 ? 4.861 -17.434 -2.080 1.00 93.06 315 THR A N 1
ATOM 2321 C CA . THR A 1 315 ? 5.637 -17.858 -3.243 1.00 93.06 315 THR A CA 1
ATOM 2322 C C . THR A 1 315 ? 4.941 -19.031 -3.930 1.00 93.06 315 THR A C 1
ATOM 2324 O O . THR A 1 315 ? 4.329 -19.867 -3.261 1.00 93.06 315 THR A O 1
ATOM 2327 N N . THR A 1 316 ? 4.997 -19.100 -5.260 1.00 91.94 316 THR A N 1
ATOM 2328 C CA . THR A 1 316 ? 4.502 -20.265 -6.029 1.00 91.94 316 THR A CA 1
ATOM 2329 C C . THR A 1 316 ? 5.623 -21.192 -6.494 1.00 91.94 316 THR A C 1
ATOM 2331 O O . THR A 1 316 ? 5.355 -22.325 -6.888 1.00 91.94 316 THR A O 1
ATOM 2334 N N . GLY A 1 317 ? 6.875 -20.729 -6.431 1.00 91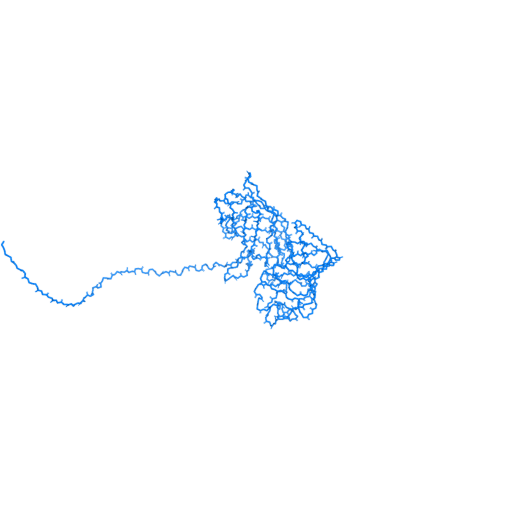.44 317 GLY A N 1
ATOM 2335 C CA . GLY A 1 317 ? 8.064 -21.491 -6.800 1.00 91.44 317 GLY A CA 1
ATOM 2336 C C . GLY A 1 317 ? 9.015 -21.738 -5.632 1.00 91.44 317 GLY A C 1
ATOM 2337 O O . GLY A 1 317 ? 8.705 -21.470 -4.468 1.00 91.44 317 GLY A O 1
ATOM 2338 N N . ALA A 1 318 ? 10.201 -22.249 -5.969 1.00 93.31 318 ALA A N 1
ATOM 2339 C CA . ALA A 1 318 ? 11.260 -22.510 -5.003 1.00 93.31 318 ALA A CA 1
ATOM 2340 C C . ALA A 1 318 ? 11.729 -21.213 -4.326 1.00 93.31 318 ALA A C 1
ATOM 2342 O O . ALA A 1 318 ? 11.832 -20.166 -4.971 1.00 93.31 318 ALA A O 1
ATOM 2343 N N . VAL A 1 319 ? 12.050 -21.311 -3.035 1.00 95.00 319 VAL A N 1
ATOM 2344 C CA . VAL A 1 319 ? 12.617 -20.215 -2.243 1.00 95.00 319 VAL A CA 1
ATOM 2345 C C . VAL A 1 319 ? 14.038 -20.582 -1.835 1.00 95.00 319 VAL A C 1
ATOM 2347 O O . VAL A 1 319 ? 14.249 -21.620 -1.210 1.00 95.00 319 VAL A O 1
ATOM 2350 N N . ALA A 1 320 ? 15.006 -19.731 -2.169 1.00 96.06 320 ALA A N 1
ATOM 2351 C CA . ALA A 1 320 ? 16.395 -19.866 -1.745 1.00 96.06 320 ALA A CA 1
ATOM 2352 C C . ALA A 1 320 ? 16.850 -18.602 -1.009 1.00 96.06 320 ALA A C 1
ATOM 2354 O O . ALA A 1 320 ? 16.754 -17.496 -1.538 1.00 96.06 320 ALA A O 1
ATOM 2355 N N . VAL A 1 321 ? 17.383 -18.766 0.201 1.00 96.06 321 VAL A N 1
ATOM 2356 C CA . VAL A 1 321 ? 17.941 -17.669 1.002 1.00 96.06 321 VAL A CA 1
ATOM 2357 C C . VAL A 1 321 ? 19.437 -17.913 1.162 1.00 96.06 321 VAL A C 1
ATOM 2359 O O . VAL A 1 321 ? 19.851 -18.840 1.849 1.00 96.06 321 VAL A O 1
ATOM 2362 N N . GLN A 1 322 ? 20.236 -17.108 0.465 1.00 96.62 322 GLN A N 1
ATOM 2363 C CA . GLN A 1 322 ? 21.702 -17.081 0.543 1.00 96.62 322 GLN A CA 1
ATOM 2364 C C . GLN A 1 322 ? 22.209 -15.865 1.332 1.00 96.62 322 GLN A C 1
ATOM 2366 O O . GLN A 1 322 ? 23.323 -15.899 1.844 1.00 96.62 322 GLN A O 1
ATOM 2371 N N . GLY A 1 323 ? 21.395 -14.808 1.420 1.00 94.50 323 GLY A N 1
ATOM 2372 C CA . GLY A 1 323 ? 21.623 -13.654 2.286 1.00 94.50 323 GLY A CA 1
ATOM 2373 C C . GLY A 1 323 ? 20.816 -13.736 3.586 1.00 94.50 323 GLY A C 1
ATOM 2374 O O . GLY A 1 323 ? 20.730 -14.794 4.209 1.00 94.50 323 GLY A O 1
ATOM 2375 N N . THR A 1 324 ? 20.193 -12.624 3.983 1.00 95.31 324 THR A N 1
ATOM 2376 C CA . THR A 1 324 ? 19.414 -12.515 5.228 1.00 95.31 324 THR A CA 1
ATOM 2377 C C . THR A 1 324 ? 17.940 -12.272 4.930 1.00 95.31 324 THR A C 1
ATOM 2379 O O . THR A 1 324 ? 17.601 -11.388 4.144 1.00 95.31 324 THR A O 1
ATOM 2382 N N . LEU A 1 325 ? 17.061 -13.014 5.605 1.00 94.00 325 LEU A N 1
ATOM 2383 C CA . LEU A 1 325 ? 15.618 -12.787 5.603 1.00 94.00 325 LEU A CA 1
ATOM 2384 C C . LEU A 1 325 ? 15.144 -12.442 7.018 1.00 94.00 325 LEU A C 1
ATOM 2386 O O . LEU A 1 325 ? 15.215 -13.281 7.914 1.00 94.00 325 LEU A O 1
ATOM 2390 N N . THR A 1 326 ? 14.634 -11.227 7.206 1.00 90.88 326 THR A N 1
ATOM 2391 C CA . THR A 1 326 ? 14.052 -10.774 8.476 1.00 90.88 326 THR A CA 1
ATOM 2392 C C . THR A 1 326 ? 12.532 -10.885 8.424 1.00 90.88 326 THR A C 1
ATOM 2394 O O . THR A 1 326 ? 11.898 -10.367 7.504 1.00 90.88 326 THR A O 1
ATOM 2397 N N . VAL A 1 327 ? 11.939 -11.529 9.429 1.00 87.38 327 VAL A N 1
ATOM 2398 C CA . VAL A 1 327 ? 10.486 -11.649 9.596 1.00 87.38 327 VAL A CA 1
ATOM 2399 C C . VAL A 1 327 ? 10.115 -11.021 10.937 1.00 87.38 327 VAL A C 1
ATOM 2401 O O . VAL A 1 327 ? 10.363 -11.619 11.981 1.00 87.38 327 VAL A O 1
ATOM 2404 N N . THR A 1 328 ? 9.561 -9.809 10.914 1.00 74.50 328 THR A N 1
ATOM 2405 C CA . THR A 1 328 ? 9.180 -9.062 12.126 1.00 74.50 328 THR A CA 1
ATOM 2406 C C . THR A 1 328 ? 7.665 -9.002 12.229 1.00 74.50 328 THR A C 1
ATOM 2408 O O . THR A 1 328 ? 7.015 -8.629 11.258 1.00 74.50 328 THR A O 1
ATOM 2411 N N . ASP A 1 329 ? 7.105 -9.380 13.381 1.00 65.56 329 ASP A N 1
ATOM 2412 C CA . ASP A 1 329 ? 5.667 -9.294 13.688 1.00 65.56 329 ASP A CA 1
ATOM 2413 C C . ASP A 1 329 ? 4.739 -9.955 12.649 1.00 65.56 329 ASP A C 1
ATOM 2415 O O . ASP A 1 329 ? 3.575 -9.584 12.497 1.00 65.56 329 ASP A O 1
ATOM 2419 N N . GLN A 1 330 ? 5.254 -10.948 11.921 1.00 64.44 330 GLN A N 1
ATOM 2420 C CA . GLN A 1 330 ? 4.519 -11.735 10.934 1.00 64.44 330 GLN A CA 1
ATOM 2421 C C . GLN A 1 330 ? 4.696 -13.223 11.233 1.00 64.44 330 GLN A C 1
ATOM 2423 O O . GLN A 1 330 ? 5.800 -13.695 11.509 1.00 64.44 330 GLN A O 1
ATOM 2428 N N . THR A 1 331 ? 3.614 -13.996 11.142 1.00 68.31 331 THR A N 1
ATOM 2429 C CA . THR A 1 331 ? 3.702 -15.456 11.229 1.00 68.31 331 THR A CA 1
ATOM 2430 C C . THR A 1 331 ? 4.339 -16.011 9.958 1.00 68.31 331 THR A C 1
ATOM 2432 O O . THR A 1 331 ? 3.738 -15.975 8.883 1.00 68.31 331 THR A O 1
ATOM 2435 N N . LEU A 1 332 ? 5.537 -16.587 10.076 1.00 74.88 332 LEU A N 1
ATOM 2436 C CA . LEU A 1 332 ? 6.142 -17.352 8.990 1.00 74.88 332 LEU A CA 1
ATOM 2437 C C . LEU A 1 332 ? 5.440 -18.709 8.867 1.00 74.88 332 LEU A C 1
ATOM 2439 O O . LEU A 1 332 ? 5.614 -19.587 9.709 1.00 74.88 332 LEU A O 1
ATOM 2443 N N . THR A 1 333 ? 4.660 -18.890 7.802 1.00 73.69 333 THR A N 1
ATOM 2444 C CA . THR A 1 333 ? 4.037 -20.181 7.482 1.00 73.69 333 THR A CA 1
ATOM 2445 C C . THR A 1 333 ? 4.734 -20.798 6.278 1.00 73.69 333 THR A C 1
ATOM 2447 O O . THR A 1 333 ? 4.593 -20.308 5.161 1.00 73.69 333 THR A O 1
ATOM 2450 N N . ILE A 1 334 ? 5.453 -21.899 6.491 1.00 73.00 334 ILE A N 1
ATOM 2451 C CA . ILE A 1 334 ? 6.054 -22.687 5.410 1.00 73.00 334 ILE A CA 1
ATOM 2452 C C . ILE A 1 334 ? 5.128 -23.868 5.126 1.00 73.00 334 ILE A C 1
ATOM 2454 O O . ILE A 1 334 ? 4.902 -24.707 5.997 1.00 73.00 334 ILE A O 1
ATOM 2458 N N . ARG A 1 335 ? 4.583 -23.933 3.908 1.00 68.25 335 ARG A N 1
ATOM 2459 C CA . ARG A 1 335 ? 3.854 -25.105 3.412 1.00 68.25 335 ARG A CA 1
ATOM 2460 C C . ARG A 1 335 ? 4.670 -25.737 2.300 1.00 68.25 335 ARG A C 1
ATOM 2462 O O . ARG A 1 335 ? 4.827 -25.144 1.238 1.00 68.25 335 ARG A O 1
ATOM 2469 N N . ILE A 1 336 ? 5.207 -26.915 2.583 1.00 66.12 336 ILE A N 1
ATOM 2470 C CA . ILE A 1 336 ? 5.803 -27.770 1.561 1.00 66.12 336 ILE A CA 1
ATOM 2471 C C . ILE A 1 336 ? 4.627 -28.506 0.899 1.00 66.12 336 ILE A C 1
ATOM 2473 O O . ILE A 1 336 ? 3.769 -28.990 1.645 1.00 66.12 336 ILE A O 1
ATOM 2477 N N . PRO A 1 337 ? 4.516 -28.497 -0.442 1.00 58.59 337 PRO A N 1
ATOM 2478 C CA . PRO A 1 337 ? 3.457 -29.213 -1.148 1.00 58.59 337 PRO A CA 1
ATOM 2479 C C . PRO A 1 337 ? 3.429 -30.711 -0.834 1.00 58.59 337 PRO A C 1
ATOM 2481 O O . PRO A 1 337 ? 4.510 -31.286 -0.558 1.00 58.59 337 PRO A O 1
#

Sequence (337 aa):
MSNSIRTGRGLGLLALVLAGACTDSSPLLPSPEGGTESMARVECTVDVRSSAMQCVTVEPAQARLGVTLNKIIGGQNRYIKLASSGTRYDPGTEILSTNVTVQNLLQSQMGTDGVTPEGIKVFFVSGPAVTSGTGTVSIENPAGTTTIYGPEQEYFLYNEVLDPYEISQSQEWRFNAPSSVSTFTFSVYVDAQLTNETNLFDAAWVGRVSNDWFVAENWSKNVVPGESSIVTVLADSAVRVPTLTRDSSIAALNVGPATTLDLNTHSLQIAGFVNAPGEIIGGRIIMTGSAAKLSGFVPSLNITGATALQGPVKTTGAVAVQGTLTVTDQTLTIRIP

pLDDT: mean 84.62, std 17.91, range [32.91, 98.75]

Radius of gyration: 28.82 Å; chains: 1; bounding box: 125×56×58 Å

Organism: NCBI:txid1639882